Protein AF-A0A8T9Q026-F1 (afdb_monomer)

Nearest PDB structures (foldseek):
  3ooe-assembly1_D  TM=5.367E-01  e=1.545E-01  Escherichia coli K-12
  1jdz-assembly1_A  TM=5.414E-01  e=2.530E-01  Saccharolobus solfataricus
  6aqs-assembly1_A  TM=5.483E-01  e=1.421E+00  Plasmodium falciparum
  5zni-assembly1_A  TM=5.021E-01  e=1.044E+00  Plasmodium falciparum
  7v98-assembly1_A  TM=3.455E-01  e=4.311E+00  Epinephelus coioides

Radius of gyration: 21.31 Å; Cα contacts (8 Å, |Δi|>4): 509; chains: 1; bounding box: 66×49×59 Å

pLDDT: mean 92.6, std 12.21, range [32.81, 98.81]

Foldseek 3Di:
DVQVVCCVPPPVNVVLCPLPDDDDDPDLQPQQQVQWDDPPCPQFQDPPIGGHQAHPVRDRQQQCQVVPPDPSNVVVVVVCVVVVDQAEEAEEADDDADFDAQKAKQKAQLVLAQVLLSCCVPVAQVCLLQVQCVVVVRHYYHPQDDPDDDCFPAHGERDHRDCSGDCNVSCVSNHTYMYMHGYRHDHPVSNVVSVSSSVSSNSNSCSVCVVSSVVSNVVSVVVVVVDFKHFRDKDFDPVDWDWDWGKGFDWDWDQDPVHRDTDIDGDPVGIDTDTGTYGRDIDRPDMDTDDDPDPDPPVPDPPDDDDD

Solvent-accessible surface area (backbone atoms only — not comparable to full-atom values): 17731 Å² total; per-residue (Å²): 109,71,63,64,52,45,44,70,70,36,71,79,49,39,61,42,41,78,70,41,87,87,84,83,77,92,64,79,54,54,56,7,52,69,47,68,45,72,74,92,53,89,86,47,45,68,59,88,61,42,48,43,86,29,36,87,82,62,47,58,67,76,54,22,47,65,73,38,83,48,69,57,31,45,53,48,50,54,52,47,69,72,64,61,58,71,66,45,79,45,88,51,63,43,83,86,84,70,53,71,49,53,34,26,39,42,61,53,60,49,73,68,32,50,69,58,46,22,47,47,41,66,73,46,51,50,52,50,52,49,52,50,29,40,74,69,74,53,44,61,46,67,42,90,39,52,53,78,95,45,61,72,75,66,7,32,38,58,78,84,56,51,38,35,25,64,39,23,38,40,27,78,72,56,18,49,17,32,38,41,26,23,35,32,79,46,60,48,67,63,33,54,49,54,51,48,53,50,54,54,49,50,45,45,51,46,33,76,39,33,66,64,52,52,50,31,48,53,50,43,56,58,54,55,74,72,56,51,70,43,73,78,39,68,42,78,36,86,90,44,67,47,80,42,84,44,52,37,32,48,78,45,74,45,63,32,95,86,76,60,47,84,32,84,45,57,37,82,90,43,67,48,78,43,82,26,45,34,30,67,43,54,44,74,76,37,70,46,68,59,78,73,87,74,84,72,74,58,91,84,65,82,76,81,82,79,77,135

InterPro domains:
  IPR000834 Peptidase M14, carboxypeptidase A [PF00246] (3-68)

Secondary structure (DSSP, 8-state):
-HHHHHHHH-HHHHGGGTT------S-S-HHHHHS-BSSS-TT----SSB--SS-TT---GGG-TTT--SHHHHHHHHHHHHH--SEEEEEEE--S--BS-SEEEEE--GGGS-HHHHHHIIIIIHHHHHHHHHHTT---EE---BSSSSHHHH-EE-----TTSHHHHHHTTT-EEEEEEE-TTS-HHHHHHHHHHHHHHHHHHHHHTHHHHHHHHHHHHHHHHH--EEEEEEEE-TT--EEEEEEEEEEEEEE-TTT-SEEEEEEEEEEEEEEEEEE--EEEEEEEEPPP------TT--------

Mean predicted aligned error: 5.51 Å

Structure (mmCIF, N/CA/C/O backbone):
data_AF-A0A8T9Q026-F1
#
_entry.id   AF-A0A8T9Q026-F1
#
loop_
_atom_site.group_PDB
_atom_site.id
_atom_site.type_symbol
_atom_site.label_atom_id
_atom_site.label_alt_id
_atom_site.label_comp_id
_atom_site.label_asym_id
_atom_site.label_entity_id
_atom_site.label_seq_id
_atom_site.pdbx_PDB_ins_code
_atom_site.Cartn_x
_atom_site.Cartn_y
_atom_site.Cartn_z
_atom_site.occupancy
_atom_site.B_iso_or_equiv
_atom_site.auth_seq_id
_atom_site.auth_comp_id
_atom_site.auth_asym_id
_atom_site.auth_atom_id
_atom_site.pdbx_PDB_model_num
ATOM 1 N N . MET A 1 1 ? -8.037 -18.970 -4.440 1.00 86.12 1 MET A N 1
ATOM 2 C CA . MET A 1 1 ? -7.076 -18.037 -3.804 1.00 86.12 1 MET A CA 1
ATOM 3 C C . MET A 1 1 ? -6.140 -18.819 -2.885 1.00 86.12 1 MET A C 1
ATOM 5 O O . MET A 1 1 ? -6.648 -19.581 -2.071 1.00 86.12 1 MET A O 1
ATOM 9 N N . MET A 1 2 ? -4.812 -18.665 -3.014 1.00 95.88 2 MET A N 1
ATOM 10 C CA . MET A 1 2 ? -3.820 -19.444 -2.240 1.00 95.88 2 MET A CA 1
ATOM 11 C C . MET A 1 2 ? -3.912 -19.208 -0.727 1.00 95.88 2 MET A C 1
ATOM 13 O O . MET A 1 2 ? -3.937 -20.177 0.020 1.00 95.88 2 MET A O 1
ATOM 17 N N . LEU A 1 3 ? -4.020 -17.947 -0.289 1.00 96.69 3 LEU A N 1
ATOM 18 C CA . LEU A 1 3 ? -4.096 -17.588 1.133 1.00 96.69 3 LEU A CA 1
ATOM 19 C C . LEU A 1 3 ? -5.282 -18.271 1.827 1.00 96.69 3 LEU A C 1
ATOM 21 O O . LEU A 1 3 ? -5.086 -19.013 2.780 1.00 96.69 3 LEU A O 1
ATOM 25 N N . ALA A 1 4 ? -6.495 -18.086 1.295 1.00 96.25 4 ALA A N 1
ATOM 26 C CA . ALA A 1 4 ? -7.708 -18.685 1.853 1.00 96.25 4 ALA A CA 1
ATOM 27 C C . ALA A 1 4 ? -7.621 -20.218 1.934 1.00 96.25 4 ALA A C 1
ATOM 29 O O . ALA A 1 4 ? -7.932 -20.799 2.968 1.00 96.25 4 ALA A O 1
ATOM 30 N N . ARG A 1 5 ? -7.150 -20.876 0.863 1.00 97.12 5 ARG A N 1
ATOM 31 C CA . ARG A 1 5 ? -6.948 -22.333 0.847 1.00 97.12 5 ARG A CA 1
ATOM 32 C C . ARG A 1 5 ? -6.021 -22.765 1.981 1.00 97.12 5 ARG A C 1
ATOM 34 O O . ARG A 1 5 ? -6.365 -23.664 2.741 1.00 97.12 5 ARG A O 1
ATOM 41 N N . ASP A 1 6 ? -4.862 -22.127 2.092 1.00 97.75 6 ASP A N 1
ATOM 42 C CA . ASP A 1 6 ? -3.832 -22.511 3.052 1.00 97.75 6 ASP A CA 1
ATOM 43 C C . ASP A 1 6 ? -4.303 -22.269 4.493 1.00 97.75 6 ASP A C 1
ATOM 45 O O . ASP A 1 6 ? -4.175 -23.165 5.323 1.00 97.75 6 ASP A O 1
ATOM 49 N N . TYR A 1 7 ? -4.942 -21.131 4.772 1.00 97.12 7 TYR A N 1
ATOM 50 C CA . TYR A 1 7 ? -5.525 -20.830 6.083 1.00 97.12 7 TYR A CA 1
ATOM 51 C C . TYR A 1 7 ? -6.711 -21.724 6.453 1.00 97.12 7 TYR A C 1
ATOM 53 O O . TYR A 1 7 ? -6.997 -21.863 7.631 1.00 97.12 7 TYR A O 1
ATOM 61 N N . VAL A 1 8 ? -7.390 -22.367 5.499 1.00 95.12 8 VAL A N 1
ATOM 62 C CA . VAL A 1 8 ? -8.436 -23.362 5.796 1.00 95.12 8 VAL A CA 1
ATOM 63 C C . VAL A 1 8 ? -7.844 -24.760 5.982 1.00 95.12 8 VAL A C 1
ATOM 65 O O . VAL A 1 8 ? -8.276 -25.508 6.856 1.00 95.12 8 VAL A O 1
ATOM 68 N N . GLN A 1 9 ? -6.844 -25.139 5.186 1.00 96.81 9 GLN A N 1
ATOM 69 C CA . GLN A 1 9 ? -6.334 -26.514 5.154 1.00 96.81 9 GLN A CA 1
ATOM 70 C C . GLN A 1 9 ? -5.236 -26.773 6.191 1.00 96.81 9 GLN A C 1
ATOM 72 O O . GLN A 1 9 ? -5.211 -27.843 6.799 1.00 96.81 9 GLN A O 1
ATOM 77 N N . LYS A 1 10 ? -4.374 -25.797 6.476 1.00 97.56 10 LYS A N 1
ATOM 78 C CA . LYS A 1 10 ? -3.190 -25.968 7.330 1.00 97.56 10 LYS A CA 1
ATOM 79 C C . LYS A 1 10 ? -3.480 -25.591 8.782 1.00 97.56 10 LYS A C 1
ATOM 81 O O . LYS A 1 10 ? -3.872 -24.460 9.071 1.00 97.56 10 LYS A O 1
ATOM 86 N N . LYS A 1 11 ? -3.321 -26.537 9.715 1.00 95.44 11 LYS A N 1
ATOM 87 C CA . LYS A 1 11 ? -3.665 -26.347 11.141 1.00 95.44 11 LYS A CA 1
ATOM 88 C C . LYS A 1 11 ? -2.806 -25.258 11.792 1.00 95.44 11 LYS A C 1
ATOM 90 O O . LYS A 1 11 ? -3.293 -24.496 12.619 1.00 95.44 11 LYS A O 1
ATOM 95 N N . GLU A 1 12 ? -1.545 -25.165 11.397 1.00 95.25 12 GLU A N 1
ATOM 96 C CA . GLU A 1 12 ? -0.580 -24.180 11.873 1.00 95.25 12 GLU A CA 1
ATOM 97 C C . GLU A 1 12 ? -0.921 -22.745 11.448 1.00 95.25 12 GLU A C 1
ATOM 99 O O . GLU A 1 12 ? -0.685 -21.816 12.218 1.00 95.25 12 GLU A O 1
ATOM 104 N N . LEU A 1 13 ? -1.520 -22.557 10.266 1.00 96.50 13 LEU A N 1
ATOM 105 C CA . LEU A 1 13 ? -1.973 -21.241 9.805 1.00 96.50 13 LEU A CA 1
ATOM 106 C C . LEU A 1 13 ? -3.311 -20.854 10.432 1.00 96.50 13 LEU A C 1
ATOM 108 O O . LEU A 1 13 ? -3.488 -19.699 10.804 1.00 96.50 13 LEU A O 1
ATOM 112 N N . ARG A 1 14 ? -4.217 -21.820 10.638 1.00 95.69 14 ARG A N 1
ATOM 113 C CA . ARG A 1 14 ? -5.500 -21.591 11.329 1.00 95.69 14 ARG A CA 1
ATOM 114 C C . ARG A 1 14 ? -5.337 -20.956 12.706 1.00 95.69 14 ARG A C 1
ATOM 116 O O . ARG A 1 14 ? -6.132 -20.098 13.060 1.00 95.69 14 ARG A O 1
ATOM 123 N N . ARG A 1 15 ? -4.289 -21.324 13.450 1.00 95.56 15 ARG A N 1
ATOM 124 C CA . ARG A 1 15 ? -3.976 -20.722 14.761 1.00 95.56 15 ARG A CA 1
ATOM 125 C C . ARG A 1 15 ? -3.758 -19.208 14.692 1.00 95.56 15 ARG A C 1
ATOM 127 O O . ARG A 1 15 ? -4.078 -18.500 15.632 1.00 95.56 15 ARG A O 1
ATOM 134 N N . GLN A 1 16 ? -3.285 -18.687 13.557 1.00 96.88 16 GLN A N 1
ATOM 135 C CA . GLN A 1 16 ? -3.111 -17.241 13.374 1.00 96.88 16 GLN A CA 1
ATOM 136 C C . GLN A 1 16 ? -4.449 -16.487 13.255 1.00 96.88 16 GLN A C 1
ATOM 138 O O . GLN A 1 16 ? -4.455 -15.263 13.235 1.00 96.88 16 GLN A O 1
ATOM 143 N N . LEU A 1 17 ? -5.583 -17.194 13.168 1.00 96.94 17 LEU A N 1
ATOM 144 C CA . LEU A 1 17 ? -6.922 -16.602 13.129 1.00 96.94 17 LEU A CA 1
ATOM 145 C C . LEU A 1 17 ? -7.604 -16.560 14.504 1.00 96.94 17 LEU A C 1
ATOM 147 O O . LEU A 1 17 ? -8.714 -16.052 14.597 1.00 96.94 17 LEU A O 1
ATOM 151 N N . GLU A 1 18 ? -6.964 -17.042 15.577 1.00 96.56 18 GLU A N 1
ATOM 152 C CA . GLU A 1 18 ? -7.557 -17.048 16.930 1.00 96.56 18 GLU A CA 1
ATOM 153 C C . GLU A 1 18 ? -8.005 -15.647 17.383 1.00 96.56 18 GLU A C 1
ATOM 155 O O . GLU A 1 18 ? -9.056 -15.509 17.997 1.00 96.56 18 GLU A O 1
ATOM 160 N N . ASN A 1 19 ? -7.252 -14.611 16.992 1.00 97.12 19 ASN A N 1
ATOM 161 C CA . ASN A 1 19 ? -7.561 -13.202 17.275 1.00 97.12 19 ASN A CA 1
ATOM 162 C C . ASN A 1 19 ? -7.838 -12.381 16.003 1.00 97.12 19 ASN A C 1
ATOM 164 O O . ASN A 1 19 ? -7.845 -11.153 16.052 1.00 97.12 19 ASN A O 1
ATOM 168 N N . VAL A 1 20 ? -7.990 -13.031 14.843 1.00 97.38 20 VAL A N 1
ATOM 169 C CA . VAL A 1 20 ? -8.108 -12.348 13.546 1.00 97.38 20 VAL A CA 1
ATOM 170 C C . VAL A 1 20 ? -9.229 -12.964 12.737 1.00 97.38 20 VAL A C 1
ATOM 172 O O . VAL A 1 20 ? -9.172 -14.129 12.353 1.00 97.38 20 VAL A O 1
ATOM 175 N N . THR A 1 21 ? -10.211 -12.144 12.380 1.00 97.00 21 THR A N 1
ATOM 176 C CA . THR A 1 21 ? -11.204 -12.539 11.383 1.00 97.00 21 THR A CA 1
ATOM 177 C C . THR A 1 21 ? -10.816 -12.005 10.011 1.00 97.00 21 THR A C 1
ATOM 179 O O . THR A 1 21 ? -10.647 -10.802 9.818 1.00 97.00 21 THR A O 1
ATOM 182 N N . LEU A 1 22 ? -10.697 -12.911 9.040 1.00 96.69 22 LEU A N 1
ATOM 183 C CA . LEU A 1 22 ? -10.324 -12.583 7.670 1.00 96.69 22 LEU A CA 1
ATOM 184 C C . LEU A 1 22 ? -11.569 -12.488 6.777 1.00 96.69 22 LEU A C 1
ATOM 186 O O . LEU A 1 22 ? -12.234 -13.490 6.519 1.00 96.69 22 LEU A O 1
ATOM 190 N N . VAL A 1 23 ? -11.849 -11.291 6.257 1.00 97.31 23 VAL A N 1
ATOM 191 C CA . VAL A 1 23 ? -12.898 -11.054 5.253 1.00 97.31 23 VAL A CA 1
ATOM 192 C C . VAL A 1 23 ? -12.248 -10.819 3.898 1.00 97.31 23 VAL A C 1
ATOM 194 O O . VAL A 1 23 ? -11.361 -9.981 3.760 1.00 97.31 23 VAL A O 1
ATOM 197 N N . ILE A 1 24 ? -12.680 -11.575 2.890 1.00 97.12 24 ILE A N 1
ATOM 198 C CA . ILE A 1 24 ? -12.014 -11.632 1.589 1.00 97.12 24 ILE A CA 1
ATOM 199 C C . ILE A 1 24 ? -12.992 -11.239 0.485 1.00 97.12 24 ILE A C 1
ATOM 201 O O . ILE A 1 24 ? -14.013 -11.897 0.294 1.00 97.12 24 ILE A O 1
ATOM 205 N N . ILE A 1 25 ? -12.624 -10.225 -0.301 1.00 97.31 25 ILE A N 1
ATOM 206 C CA . ILE A 1 25 ? -13.230 -9.947 -1.607 1.00 97.31 25 ILE A CA 1
ATOM 207 C C . ILE A 1 25 ? -12.312 -10.582 -2.660 1.00 97.31 25 ILE A C 1
ATOM 209 O O . ILE A 1 25 ? -11.260 -10.021 -2.959 1.00 97.31 25 ILE A O 1
ATOM 213 N N . PRO A 1 26 ? -12.644 -11.765 -3.206 1.00 95.19 26 PRO A N 1
ATOM 214 C CA . PRO A 1 26 ? -11.717 -12.491 -4.069 1.00 95.19 26 PRO A CA 1
ATOM 215 C C . PRO A 1 26 ? 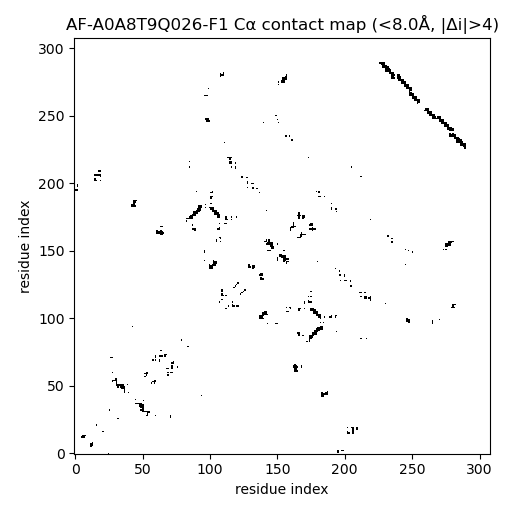-11.451 -11.779 -5.393 1.00 95.19 26 PRO A C 1
ATOM 217 O O . PRO A 1 26 ? -10.331 -11.828 -5.895 1.00 95.19 26 PRO A O 1
ATOM 220 N N . ILE A 1 27 ? -12.476 -11.137 -5.956 1.00 95.94 27 ILE A N 1
ATOM 221 C CA . ILE A 1 27 ? -12.392 -10.343 -7.180 1.00 95.94 27 ILE A CA 1
ATOM 222 C C . ILE A 1 27 ? -13.343 -9.157 -7.022 1.00 95.94 27 ILE A C 1
ATOM 224 O O . ILE A 1 27 ? -14.557 -9.338 -6.979 1.00 95.94 27 ILE A O 1
ATOM 228 N N . TYR A 1 28 ? -12.796 -7.944 -6.937 1.00 97.00 28 TYR A N 1
ATOM 229 C CA . TYR A 1 28 ? -13.600 -6.722 -6.837 1.00 97.00 28 TYR A CA 1
ATOM 230 C C . TYR A 1 28 ? -14.187 -6.295 -8.194 1.00 97.00 28 TYR A C 1
ATOM 232 O O . TYR A 1 28 ? -15.363 -5.940 -8.287 1.00 97.00 28 TYR A O 1
ATOM 240 N N . ASN A 1 29 ? -13.388 -6.384 -9.263 1.00 97.12 29 ASN A N 1
ATOM 241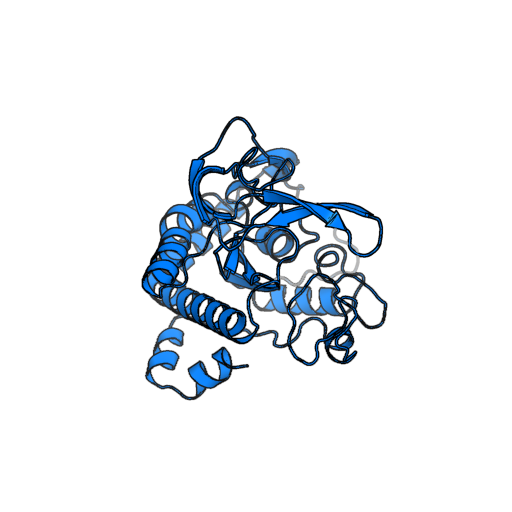 C CA . ASN A 1 29 ? -13.815 -6.116 -10.637 1.00 97.12 29 ASN A CA 1
ATOM 242 C C . ASN A 1 29 ? -14.159 -7.423 -11.374 1.00 97.12 29 ASN A C 1
ATOM 244 O O . ASN A 1 29 ? -13.362 -7.910 -12.178 1.00 97.12 29 ASN A O 1
ATOM 248 N N . VAL A 1 30 ? -15.321 -8.012 -11.073 1.00 95.94 30 VAL A N 1
ATOM 249 C CA . VAL A 1 30 ? -15.756 -9.274 -11.702 1.00 95.94 30 VAL A CA 1
ATOM 250 C C . VAL A 1 30 ? -15.868 -9.113 -13.218 1.00 95.94 30 VAL A C 1
ATOM 252 O O . VAL A 1 30 ? -15.229 -9.867 -13.947 1.00 95.94 30 VAL A O 1
ATOM 255 N N . A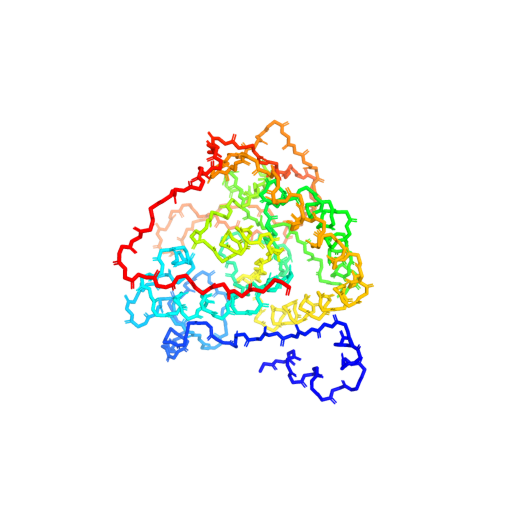SP A 1 31 ? -16.571 -8.083 -13.692 1.00 95.31 31 ASP A N 1
ATOM 256 C CA . ASP A 1 31 ? -16.766 -7.833 -15.125 1.00 95.31 31 ASP A CA 1
ATOM 257 C C . ASP A 1 31 ? -15.439 -7.708 -15.880 1.00 95.31 31 ASP A C 1
ATOM 259 O O . ASP A 1 31 ? -15.207 -8.411 -16.861 1.00 95.31 31 ASP A O 1
ATOM 263 N N . GLY A 1 32 ? -14.528 -6.859 -15.392 1.00 96.12 32 GLY A N 1
ATOM 264 C CA . GLY A 1 32 ? -13.216 -6.690 -16.011 1.00 96.12 32 GLY A CA 1
ATOM 265 C C . GLY A 1 32 ? -12.408 -7.985 -15.989 1.00 96.12 32 GLY A C 1
ATOM 266 O O . GLY A 1 32 ? -11.764 -8.326 -16.978 1.00 96.12 32 GLY A O 1
ATOM 267 N N . SER A 1 33 ? -12.488 -8.767 -14.906 1.00 95.25 33 SER A N 1
ATOM 268 C CA . SER A 1 33 ? -11.766 -10.042 -14.796 1.00 95.25 33 SER A CA 1
ATOM 269 C C . SER A 1 33 ? -12.189 -11.085 -15.838 1.00 95.25 33 SER A C 1
ATOM 271 O O . SER A 1 33 ? -11.347 -11.892 -16.250 1.00 95.25 33 SER A O 1
ATOM 273 N N . LEU A 1 34 ? -13.455 -11.038 -16.274 1.00 95.69 34 LEU A N 1
ATOM 274 C CA . LEU A 1 34 ? -14.040 -11.928 -17.280 1.00 95.69 34 LEU A CA 1
ATOM 275 C C . LEU A 1 34 ? -13.658 -11.533 -18.712 1.00 95.69 34 LEU A C 1
ATOM 277 O O . LEU A 1 34 ? -13.659 -12.387 -19.595 1.00 95.69 34 LEU A O 1
ATOM 281 N N . VAL A 1 35 ? -13.262 -10.278 -18.952 1.00 94.94 35 VAL A N 1
ATOM 282 C CA . VAL A 1 35 ? -12.748 -9.822 -20.255 1.00 94.94 35 VAL A CA 1
ATOM 283 C C . VAL A 1 35 ? -11.291 -10.264 -20.419 1.00 94.94 35 VAL A C 1
ATOM 285 O O . VAL A 1 35 ? -10.339 -9.510 -20.190 1.00 94.94 35 VAL A O 1
ATOM 288 N N . ARG A 1 36 ? -11.117 -11.537 -20.779 1.00 95.00 36 ARG A N 1
ATOM 289 C CA . ARG A 1 36 ? -9.814 -12.198 -20.914 1.00 95.00 36 ARG A CA 1
ATOM 290 C C . ARG A 1 36 ? -9.062 -11.713 -22.149 1.00 95.00 36 ARG A C 1
ATOM 292 O O . ARG A 1 36 ? -9.594 -11.720 -23.252 1.00 95.00 36 ARG A O 1
ATOM 299 N N . ASN A 1 37 ? -7.808 -11.318 -21.964 1.00 93.25 37 ASN A N 1
ATOM 300 C CA . ASN A 1 37 ? -6.905 -10.891 -23.032 1.00 93.25 37 ASN A CA 1
ATOM 301 C C . ASN A 1 37 ? -5.434 -11.077 -22.610 1.00 93.25 37 ASN A C 1
ATOM 303 O O . ASN A 1 37 ? -5.164 -11.479 -21.478 1.00 93.25 37 ASN A O 1
ATOM 307 N N . SER A 1 38 ? -4.494 -10.784 -23.512 1.00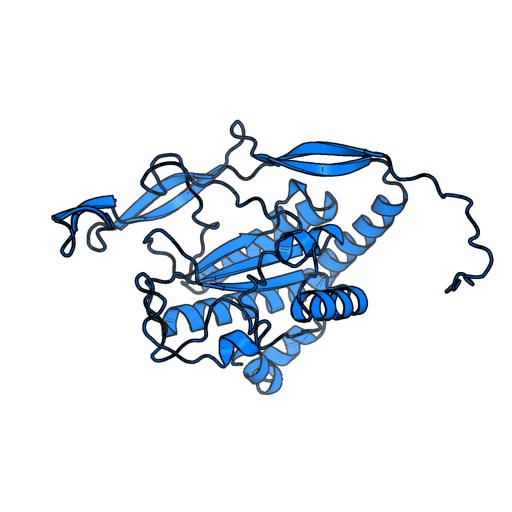 91.31 38 SER A N 1
ATOM 308 C CA . SER A 1 38 ? -3.046 -10.854 -23.249 1.00 91.31 38 SER A CA 1
ATOM 309 C C . SER A 1 38 ? -2.257 -9.638 -23.757 1.00 91.31 38 SER A C 1
ATOM 311 O O . SER A 1 38 ? -1.073 -9.499 -23.451 1.00 91.31 38 SER A O 1
ATOM 313 N N . THR A 1 39 ? -2.897 -8.707 -24.472 1.00 88.25 39 THR A N 1
ATOM 314 C CA . THR A 1 39 ? -2.210 -7.666 -25.259 1.00 88.25 39 THR A CA 1
ATOM 315 C C . THR A 1 39 ? -2.579 -6.226 -24.895 1.00 88.25 39 THR A C 1
ATOM 317 O O . THR A 1 39 ? -1.988 -5.295 -25.437 1.00 88.25 39 THR A O 1
ATOM 320 N N . THR A 1 40 ? -3.513 -5.993 -23.966 1.00 88.38 40 THR A N 1
ATOM 321 C CA . THR A 1 40 ? -3.978 -4.626 -23.641 1.00 88.38 40 THR A CA 1
ATOM 322 C C . THR A 1 40 ? -3.052 -3.855 -22.690 1.00 88.38 40 THR A C 1
ATOM 324 O O . THR A 1 40 ? -3.274 -2.673 -22.427 1.00 88.38 40 THR A O 1
ATOM 327 N N . ARG A 1 41 ? -1.991 -4.489 -22.171 1.00 87.38 41 ARG A N 1
ATOM 328 C CA . ARG A 1 41 ? -1.002 -3.890 -21.256 1.00 87.38 41 ARG A CA 1
ATOM 329 C C . ARG A 1 41 ? 0.420 -3.985 -21.821 1.00 87.38 41 ARG A C 1
ATOM 331 O O . ARG A 1 41 ? 1.225 -4.787 -21.365 1.00 87.38 41 ARG A O 1
ATOM 338 N N . ALA A 1 42 ? 0.749 -3.117 -22.779 1.00 82.31 42 ALA A N 1
ATOM 339 C CA . ALA A 1 42 ? 2.027 -3.141 -23.507 1.00 82.31 42 ALA A CA 1
ATOM 340 C C . ALA A 1 42 ? 3.298 -3.013 -22.633 1.00 82.31 42 ALA A C 1
ATOM 342 O O . ALA A 1 42 ? 4.368 -3.452 -23.042 1.00 82.31 42 ALA A O 1
ATOM 343 N N . ASN A 1 43 ? 3.193 -2.432 -21.432 1.00 83.00 43 ASN A N 1
ATOM 344 C CA . ASN A 1 43 ? 4.329 -2.176 -20.535 1.00 83.00 43 ASN A CA 1
ATOM 345 C C . ASN A 1 43 ? 4.371 -3.100 -19.305 1.00 83.00 43 ASN A C 1
ATOM 347 O O . ASN A 1 43 ? 5.017 -2.768 -18.313 1.00 83.00 43 ASN A O 1
ATOM 351 N N . GLN A 1 44 ? 3.680 -4.244 -19.335 1.00 86.94 44 GLN A N 1
ATOM 352 C CA . GLN A 1 44 ? 3.625 -5.170 -18.202 1.00 86.94 44 GLN A CA 1
ATOM 353 C C . GLN A 1 44 ? 4.012 -6.594 -18.615 1.00 86.94 44 GLN A C 1
ATOM 355 O O . GLN A 1 44 ? 3.589 -7.094 -19.652 1.00 86.94 44 GLN A O 1
ATOM 360 N N . ASN A 1 45 ? 4.775 -7.276 -17.760 1.00 88.50 45 ASN A N 1
ATOM 361 C CA . ASN A 1 45 ? 5.046 -8.707 -17.871 1.00 88.50 45 ASN A CA 1
ATOM 362 C C . ASN A 1 45 ? 3.943 -9.491 -17.137 1.00 88.50 45 ASN A C 1
ATOM 364 O O . ASN A 1 45 ? 4.063 -9.866 -15.960 1.00 88.50 45 ASN A O 1
ATOM 368 N N . GLY A 1 46 ? 2.805 -9.624 -17.819 1.00 84.06 46 GLY A N 1
ATOM 369 C CA . GLY A 1 46 ? 1.588 -10.251 -17.308 1.00 84.06 46 GLY A CA 1
ATOM 370 C C . GLY A 1 46 ? 1.602 -11.787 -17.343 1.00 84.06 46 GLY A C 1
ATOM 371 O O . GLY A 1 46 ? 2.499 -12.392 -17.926 1.00 84.06 46 GLY A O 1
ATOM 372 N N . PRO A 1 47 ? 0.613 -12.438 -16.706 1.00 89.56 47 PRO A N 1
ATOM 373 C CA . PRO A 1 47 ? 0.326 -13.853 -16.952 1.00 89.56 47 PRO A CA 1
ATOM 374 C C . PRO A 1 47 ? -0.137 -14.082 -18.403 1.00 89.56 47 PRO A C 1
ATOM 376 O O . PRO A 1 47 ? -0.491 -13.128 -19.093 1.00 89.56 47 PRO A O 1
ATOM 379 N N . GLU A 1 48 ? -0.214 -15.350 -18.824 1.00 91.38 48 GLU A N 1
ATOM 380 C CA . GLU A 1 48 ? -0.699 -15.770 -20.155 1.00 91.38 48 GLU A CA 1
ATOM 381 C C . GLU A 1 48 ? -2.021 -15.095 -20.555 1.00 91.38 48 GLU A C 1
ATOM 383 O O . GLU A 1 48 ? -2.209 -14.691 -21.699 1.00 91.38 48 GLU A O 1
ATOM 388 N N . SER A 1 49 ? -2.925 -14.923 -19.589 1.00 93.19 49 SER A N 1
ATOM 389 C CA . SER A 1 49 ? -4.177 -14.202 -19.768 1.00 93.19 49 SER A CA 1
ATOM 390 C C . SER A 1 49 ? -4.505 -13.385 -18.519 1.00 93.19 49 SER A C 1
ATOM 392 O O . SER A 1 49 ? -4.319 -13.845 -17.386 1.00 93.19 49 SER A O 1
ATOM 394 N N . TYR A 1 50 ? -5.053 -12.188 -18.708 1.00 93.00 50 TYR A N 1
ATOM 395 C CA . TYR A 1 50 ? -5.520 -11.289 -17.653 1.00 93.00 50 TYR A CA 1
ATOM 396 C C . TYR A 1 50 ? -6.828 -10.585 -18.048 1.00 93.00 50 TYR A C 1
ATOM 398 O O . TYR A 1 50 ? -7.287 -10.686 -19.183 1.00 93.00 50 TYR A O 1
ATOM 406 N N . GLY A 1 51 ? -7.464 -9.932 -17.071 1.00 94.31 51 GLY A N 1
ATOM 407 C CA . GLY A 1 51 ? -8.709 -9.185 -17.261 1.00 94.31 51 GLY A CA 1
ATOM 408 C C . GLY A 1 51 ? -8.495 -7.762 -17.781 1.00 94.31 51 GLY A C 1
ATOM 409 O O . GLY A 1 51 ? -7.374 -7.257 -17.834 1.00 94.31 51 GLY A O 1
ATOM 410 N N . PHE A 1 52 ? -9.579 -7.076 -18.116 1.00 93.94 52 PHE A N 1
ATOM 411 C CA . PHE A 1 52 ? -9.569 -5.660 -18.464 1.00 93.94 52 PHE A CA 1
ATOM 412 C C . PHE A 1 52 ? -9.621 -4.750 -17.222 1.00 93.94 52 PHE A C 1
ATOM 414 O O . PHE A 1 52 ? -10.136 -5.132 -16.171 1.00 93.94 52 PHE A O 1
ATOM 421 N N . ARG A 1 53 ? -9.057 -3.534 -17.331 1.00 93.00 53 ARG A N 1
ATOM 422 C CA . ARG A 1 53 ? -8.942 -2.586 -16.203 1.00 93.00 53 ARG A CA 1
ATOM 423 C C . ARG A 1 53 ? -10.303 -2.065 -15.744 1.00 93.00 53 ARG A C 1
ATOM 425 O O . ARG A 1 53 ? -10.558 -2.022 -14.544 1.00 93.00 53 ARG A O 1
ATOM 432 N N . GLY A 1 54 ? -11.132 -1.631 -16.691 1.00 94.31 54 GLY A N 1
ATOM 433 C CA . GLY A 1 54 ? -12.474 -1.128 -16.409 1.00 94.31 54 GLY A CA 1
ATOM 434 C C . GLY A 1 54 ? -13.441 -2.256 -16.054 1.00 94.31 54 GLY A C 1
ATOM 435 O O . GLY A 1 54 ? -13.183 -3.423 -16.351 1.00 94.31 54 GLY A O 1
ATOM 436 N N . ASN A 1 55 ? -14.556 -1.917 -15.410 1.00 95.19 55 ASN A N 1
ATOM 437 C CA . ASN A 1 55 ? -15.701 -2.832 -15.333 1.00 95.19 55 ASN A CA 1
ATOM 438 C C . ASN A 1 55 ? -16.469 -2.874 -16.674 1.00 95.19 55 ASN A C 1
ATOM 440 O O . ASN A 1 55 ? -16.044 -2.251 -17.646 1.00 95.19 55 ASN A O 1
ATOM 444 N N . ALA A 1 56 ? -17.632 -3.537 -16.734 1.00 94.56 56 ALA A N 1
ATOM 445 C CA . ALA A 1 56 ? -18.439 -3.627 -17.963 1.00 94.56 56 ALA A CA 1
ATOM 446 C C . ALA A 1 56 ? -18.871 -2.261 -18.540 1.00 94.56 56 ALA A C 1
ATOM 448 O O . ALA A 1 56 ? -19.211 -2.160 -19.714 1.00 94.56 56 ALA A O 1
ATOM 449 N N . ARG A 1 57 ? -18.858 -1.199 -17.723 1.00 95.25 57 ARG A N 1
ATOM 450 C CA . ARG A 1 57 ? -19.166 0.183 -18.130 1.00 95.25 57 ARG A CA 1
ATOM 451 C C . ARG A 1 57 ? -17.910 1.039 -18.320 1.00 95.25 57 ARG A C 1
ATOM 453 O O . ARG A 1 57 ? -18.020 2.259 -18.399 1.00 95.25 57 ARG A O 1
ATOM 460 N N . ASN A 1 58 ? -16.732 0.417 -18.358 1.00 94.69 58 ASN A N 1
ATOM 461 C CA . ASN A 1 58 ? -15.423 1.064 -18.444 1.00 94.69 58 ASN A CA 1
ATOM 462 C C . ASN A 1 58 ? -15.127 2.061 -17.309 1.00 94.69 58 ASN A C 1
ATOM 464 O O . ASN A 1 58 ? -14.295 2.952 -17.468 1.00 94.69 58 ASN A O 1
ATOM 468 N N . LEU A 1 59 ? -15.773 1.910 -16.148 1.00 95.75 59 LEU A N 1
ATOM 469 C CA . LEU A 1 59 ? -15.465 2.722 -14.972 1.00 95.75 59 LEU A CA 1
ATOM 470 C C . LEU A 1 59 ? -14.146 2.256 -14.343 1.00 95.75 59 LEU A C 1
ATOM 472 O O . LEU A 1 59 ? -13.935 1.052 -14.165 1.00 95.75 59 LEU A O 1
ATOM 476 N N . ASP A 1 60 ? -13.282 3.203 -13.962 1.00 95.12 60 ASP A N 1
ATOM 477 C CA . ASP A 1 60 ? -12.127 2.919 -13.104 1.00 95.12 60 ASP A CA 1
ATOM 478 C C . ASP A 1 60 ? -12.604 2.801 -11.652 1.00 95.12 60 ASP A C 1
ATOM 480 O O . ASP A 1 60 ? -12.860 3.795 -10.968 1.00 95.12 60 ASP A O 1
ATOM 484 N N . LEU A 1 61 ? -12.725 1.561 -11.176 1.00 96.69 61 LEU A N 1
ATOM 485 C CA . LEU A 1 61 ? -13.198 1.284 -9.822 1.00 96.69 61 LEU A CA 1
ATOM 486 C C . LEU A 1 61 ? -12.239 1.808 -8.742 1.00 96.69 61 LEU A C 1
ATOM 488 O O . LEU A 1 61 ? -12.687 2.127 -7.643 1.00 96.69 61 LEU A O 1
ATOM 492 N N . ASN A 1 62 ? -10.946 1.971 -9.053 1.00 95.50 62 ASN A N 1
ATOM 493 C CA . ASN A 1 62 ? -9.961 2.556 -8.140 1.00 95.50 62 ASN A CA 1
ATOM 494 C C . ASN A 1 62 ? -10.005 4.100 -8.133 1.00 95.50 62 ASN A C 1
ATOM 496 O O . ASN A 1 62 ? -9.041 4.765 -7.747 1.00 95.50 62 ASN A O 1
ATOM 500 N N . ARG A 1 63 ? -11.103 4.699 -8.608 1.00 96.56 63 ARG A N 1
ATOM 501 C CA . ARG A 1 63 ? -11.428 6.131 -8.481 1.00 96.56 63 ARG A CA 1
ATOM 502 C C . ARG A 1 63 ? -12.841 6.376 -7.946 1.00 96.56 63 ARG A C 1
ATOM 504 O O . ARG A 1 63 ? -13.264 7.527 -7.871 1.00 96.56 63 ARG A O 1
ATOM 511 N N . ASP A 1 64 ? -13.563 5.316 -7.590 1.00 97.19 64 ASP A N 1
ATOM 512 C CA . ASP A 1 64 ? -15.011 5.362 -7.379 1.00 97.19 64 ASP A CA 1
ATOM 513 C C . ASP A 1 64 ? -15.438 5.134 -5.917 1.00 97.19 64 ASP A C 1
ATOM 515 O O . ASP A 1 64 ? -16.626 5.097 -5.620 1.00 97.19 64 ASP A O 1
ATOM 519 N N . TYR A 1 65 ? -14.501 5.008 -4.971 1.00 97.38 65 TYR A N 1
ATOM 520 C CA . TYR A 1 65 ? -14.824 4.596 -3.596 1.00 97.38 65 TYR A CA 1
ATOM 521 C C . TYR A 1 65 ? -15.733 5.581 -2.838 1.00 97.38 65 TYR A C 1
ATOM 523 O O . TYR A 1 65 ? -16.725 5.167 -2.237 1.00 97.38 65 TYR A O 1
ATOM 531 N N . ILE A 1 66 ? -15.437 6.886 -2.885 1.00 96.12 66 ILE A N 1
ATOM 532 C CA . ILE A 1 66 ? -16.300 7.915 -2.275 1.00 96.12 66 ILE A CA 1
ATOM 533 C C . ILE A 1 66 ? -17.481 8.314 -3.167 1.00 96.12 66 ILE A C 1
ATOM 535 O O . ILE A 1 66 ? -18.541 8.657 -2.653 1.00 96.12 66 ILE A O 1
ATOM 539 N N . LYS A 1 67 ? -17.305 8.276 -4.495 1.00 95.88 67 LYS A N 1
ATOM 540 C CA . LYS A 1 67 ? -18.310 8.729 -5.469 1.00 95.88 67 LYS A CA 1
ATOM 541 C C . LYS A 1 67 ? -19.447 7.716 -5.628 1.00 95.88 67 LYS A C 1
ATOM 543 O O . LYS A 1 67 ? -20.610 8.100 -5.680 1.00 95.88 67 LYS A O 1
ATOM 548 N N . GLN A 1 68 ? -19.099 6.432 -5.642 1.00 96.44 68 GLN A N 1
ATOM 549 C CA . GLN A 1 68 ? -20.008 5.291 -5.718 1.00 96.44 68 GLN A CA 1
ATOM 550 C C . GLN A 1 68 ? -20.950 5.302 -6.935 1.00 96.44 68 GLN A C 1
ATOM 552 O O . GLN A 1 68 ? -22.139 4.960 -6.837 1.00 96.44 68 GLN A O 1
ATOM 557 N N . ASP A 1 69 ? -20.425 5.651 -8.109 1.00 96.88 69 ASP A N 1
ATOM 558 C CA . ASP A 1 69 ? -21.162 5.554 -9.373 1.00 96.88 69 ASP A CA 1
ATOM 559 C C . ASP A 1 69 ? -21.414 4.093 -9.771 1.00 96.88 69 ASP A C 1
ATOM 561 O O . ASP A 1 69 ? -22.456 3.759 -10.345 1.00 96.88 69 ASP A O 1
ATOM 565 N N . SER A 1 70 ? -20.462 3.206 -9.478 1.00 97.38 70 SER A N 1
ATOM 566 C CA . SER A 1 70 ? -20.555 1.779 -9.767 1.00 97.38 70 SER A CA 1
ATOM 567 C C . SER A 1 70 ? -21.312 1.019 -8.679 1.00 97.38 70 SER A C 1
ATOM 569 O O . SER A 1 70 ? -21.309 1.358 -7.494 1.00 97.38 70 SER A O 1
ATOM 571 N N . ARG A 1 71 ? -21.933 -0.099 -9.075 1.00 96.31 71 ARG A N 1
ATOM 572 C CA . ARG A 1 71 ? -22.508 -1.054 -8.117 1.00 96.31 71 ARG A CA 1
ATOM 573 C C . ARG A 1 71 ? -21.423 -1.714 -7.261 1.00 96.31 71 ARG A C 1
ATOM 575 O O . ARG A 1 71 ? -21.689 -2.011 -6.103 1.00 96.31 71 ARG A O 1
ATOM 582 N N . ASN A 1 72 ? -20.211 -1.883 -7.800 1.00 97.38 72 ASN A N 1
ATOM 583 C CA . ASN A 1 72 ? -19.053 -2.414 -7.080 1.00 97.38 72 ASN A CA 1
ATOM 584 C C . ASN A 1 72 ? -18.733 -1.550 -5.853 1.00 97.38 72 ASN A C 1
ATOM 586 O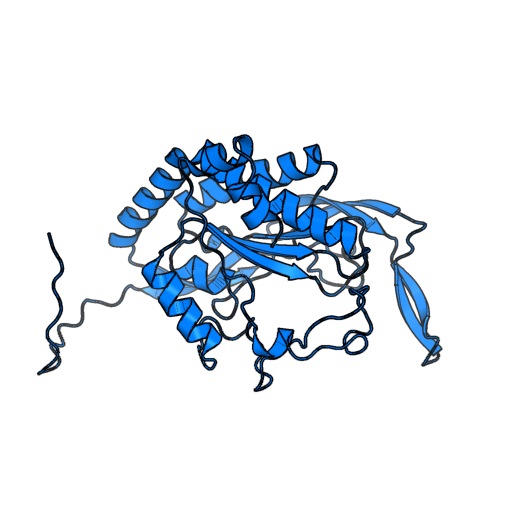 O . ASN A 1 72 ? -18.692 -2.072 -4.743 1.00 97.38 72 ASN A O 1
ATOM 590 N N . ALA A 1 73 ? -18.597 -0.233 -6.034 1.00 97.62 73 ALA A N 1
ATOM 591 C CA . ALA A 1 73 ? -18.275 0.690 -4.949 1.00 97.62 73 ALA A CA 1
ATOM 592 C C . ALA A 1 73 ? -19.391 0.777 -3.897 1.00 97.62 73 ALA A C 1
ATOM 594 O O . ALA A 1 73 ? -19.108 0.787 -2.700 1.00 97.62 73 ALA A O 1
ATOM 595 N N . ARG A 1 74 ? -20.665 0.747 -4.315 1.00 97.94 74 ARG A N 1
ATOM 596 C CA . ARG A 1 74 ? -21.810 0.691 -3.383 1.00 97.94 74 ARG A CA 1
ATOM 597 C C . ARG A 1 74 ? -21.814 -0.591 -2.551 1.00 97.94 74 ARG A C 1
ATOM 599 O O . ARG A 1 74 ? -22.006 -0.533 -1.340 1.00 97.94 74 ARG A O 1
ATOM 606 N N . ALA A 1 75 ? -21.589 -1.742 -3.186 1.00 97.62 75 ALA A N 1
ATOM 607 C CA . ALA A 1 75 ? -21.516 -3.029 -2.496 1.00 97.62 75 ALA A CA 1
ATOM 608 C C . ALA A 1 75 ? -20.311 -3.091 -1.545 1.00 97.62 75 ALA A C 1
ATOM 610 O O . ALA A 1 75 ? -20.447 -3.551 -0.412 1.00 97.62 75 ALA A O 1
ATOM 611 N N . PHE A 1 76 ? -19.158 -2.566 -1.973 1.00 98.12 76 PHE A N 1
ATOM 612 C CA . PHE A 1 76 ? -17.984 -2.414 -1.119 1.00 98.12 76 PHE A CA 1
ATOM 613 C C . PHE A 1 76 ? -18.305 -1.569 0.112 1.00 98.12 76 PHE A C 1
ATOM 615 O O . PHE A 1 76 ? -18.053 -2.016 1.224 1.00 98.12 76 PHE A O 1
ATOM 622 N N . ALA A 1 77 ? -18.910 -0.392 -0.064 1.00 97.94 77 ALA A N 1
ATOM 623 C CA . ALA A 1 77 ? -19.260 0.484 1.046 1.00 97.94 77 ALA A CA 1
ATOM 624 C C . ALA A 1 77 ? -20.230 -0.190 2.026 1.00 97.94 77 ALA A C 1
ATOM 626 O O . ALA A 1 77 ? -20.013 -0.125 3.231 1.00 97.94 77 ALA A O 1
ATOM 627 N N . GLN A 1 78 ? -21.254 -0.897 1.538 1.00 98.00 78 GLN A N 1
ATOM 628 C CA . GLN A 1 78 ? -22.179 -1.646 2.399 1.00 98.00 78 GLN A CA 1
ATOM 629 C C . GLN A 1 78 ? -21.465 -2.731 3.213 1.00 98.00 78 GLN A C 1
ATOM 631 O O . GLN A 1 78 ? -21.670 -2.828 4.423 1.00 98.00 78 GLN A O 1
ATOM 636 N N . LEU A 1 79 ? -20.606 -3.530 2.571 1.00 97.81 79 LEU A N 1
ATOM 637 C CA . LEU A 1 79 ? -19.822 -4.559 3.255 1.00 97.81 79 LEU A CA 1
ATOM 638 C C . LEU A 1 79 ? -18.860 -3.939 4.275 1.00 97.81 79 LEU A C 1
ATOM 640 O O . LEU A 1 79 ? -18.787 -4.398 5.412 1.00 97.81 79 LEU A O 1
ATOM 644 N N . PHE A 1 80 ? -18.152 -2.885 3.877 1.00 98.12 80 PHE A N 1
ATOM 645 C CA . PHE A 1 80 ? -17.170 -2.200 4.705 1.00 98.12 80 PHE A CA 1
ATOM 646 C C . PHE A 1 80 ? -17.814 -1.579 5.947 1.00 98.12 80 PHE A C 1
ATOM 648 O O . PHE A 1 80 ? -17.311 -1.777 7.047 1.00 98.12 80 PHE A O 1
ATOM 655 N N . GLN A 1 81 ? -18.957 -0.900 5.798 1.00 96.50 81 GLN A N 1
ATOM 656 C CA . GLN A 1 81 ? -19.698 -0.318 6.924 1.00 96.50 81 GLN A CA 1
ATOM 657 C C . GLN A 1 81 ? -20.317 -1.374 7.838 1.00 96.50 81 GLN A C 1
ATOM 659 O O . GLN A 1 81 ? -20.458 -1.146 9.034 1.00 96.50 81 GLN A O 1
ATOM 664 N N . ARG A 1 82 ? -20.682 -2.542 7.299 1.00 97.06 82 ARG A N 1
ATOM 665 C CA . ARG A 1 82 ? -21.165 -3.656 8.119 1.00 97.06 82 ARG A CA 1
ATOM 666 C C . ARG A 1 82 ? -20.041 -4.287 8.937 1.00 97.06 82 ARG A C 1
ATOM 668 O O . ARG A 1 82 ? -20.267 -4.651 10.084 1.00 97.06 82 ARG A O 1
ATOM 675 N N . TRP A 1 83 ? -18.872 -4.465 8.327 1.00 97.00 83 TRP A N 1
ATOM 676 C CA . TRP A 1 83 ? -17.767 -5.199 8.937 1.00 97.00 83 TRP A CA 1
ATOM 677 C C . TRP A 1 83 ? -16.871 -4.333 9.829 1.00 97.00 83 TRP A C 1
ATOM 679 O O . TRP A 1 83 ? -16.374 -4.830 10.830 1.00 97.00 83 TRP A O 1
ATOM 689 N N . GLN A 1 84 ? -16.685 -3.055 9.484 1.00 97.12 84 GLN A N 1
ATOM 690 C CA . GLN A 1 84 ? -15.834 -2.097 10.204 1.00 97.12 84 GLN A CA 1
ATOM 691 C C . GLN A 1 84 ? -14.431 -2.657 10.525 1.00 97.12 84 GLN A C 1
ATOM 693 O O . GLN A 1 84 ? -14.062 -2.761 11.692 1.00 97.12 84 GLN A O 1
ATOM 698 N N . PRO A 1 85 ? -13.640 -3.050 9.506 1.00 98.00 85 PRO A N 1
ATOM 699 C CA . PRO A 1 85 ? -12.345 -3.691 9.730 1.00 98.00 85 PRO A CA 1
ATOM 700 C C . PRO A 1 85 ? -11.342 -2.779 10.451 1.00 98.00 85 PRO A C 1
ATOM 702 O O . PRO A 1 85 ? -11.345 -1.562 10.276 1.00 98.00 85 PRO A O 1
ATOM 705 N N . ASP A 1 86 ? -10.400 -3.373 11.184 1.00 98.38 86 ASP A N 1
ATOM 706 C CA . ASP A 1 86 ? -9.275 -2.637 11.780 1.00 98.38 86 ASP A CA 1
ATOM 707 C C . ASP A 1 86 ? -8.159 -2.341 10.781 1.00 98.38 86 ASP A C 1
ATOM 709 O O . ASP A 1 86 ? -7.566 -1.255 10.778 1.00 98.38 86 ASP A O 1
ATOM 713 N N . VAL A 1 87 ? -7.925 -3.308 9.894 1.00 98.62 87 VAL A N 1
ATOM 714 C CA . VAL A 1 87 ? -6.936 -3.258 8.823 1.00 98.62 87 VAL A CA 1
ATOM 715 C C . VAL A 1 87 ? -7.597 -3.650 7.507 1.00 98.62 87 VAL A C 1
ATOM 717 O O . VAL A 1 87 ? -8.358 -4.614 7.437 1.00 98.62 87 VAL A O 1
ATOM 720 N N . TYR A 1 88 ? -7.276 -2.915 6.449 1.00 98.62 88 TYR A N 1
ATOM 721 C CA . TYR A 1 88 ? -7.732 -3.163 5.090 1.00 98.62 88 TYR A CA 1
ATOM 722 C C . TYR A 1 88 ? -6.533 -3.267 4.143 1.00 98.62 88 TYR A C 1
ATOM 724 O O . TYR A 1 88 ? -5.593 -2.480 4.234 1.00 98.62 88 TYR A O 1
ATOM 732 N N . VAL A 1 89 ? -6.571 -4.229 3.219 1.00 98.56 89 VAL A N 1
ATOM 733 C CA . VAL A 1 89 ? -5.550 -4.394 2.181 1.00 98.56 89 VAL A CA 1
ATOM 734 C C . VAL A 1 89 ? -6.201 -4.530 0.812 1.00 98.56 89 VAL A C 1
ATOM 736 O O . VAL A 1 89 ? -7.086 -5.360 0.607 1.00 98.56 89 VAL A O 1
ATOM 739 N N . ASP A 1 90 ? -5.726 -3.721 -0.126 1.00 98.12 90 ASP A N 1
ATOM 740 C CA . ASP A 1 90 ? -6.059 -3.782 -1.541 1.00 98.12 90 ASP A CA 1
ATOM 741 C C . ASP A 1 90 ? -4.845 -4.308 -2.326 1.00 98.12 90 ASP A C 1
ATOM 743 O O . ASP A 1 90 ? -3.694 -3.955 -2.042 1.00 98.12 90 ASP A O 1
ATOM 747 N N . THR A 1 91 ? -5.069 -5.203 -3.287 1.00 97.31 91 THR A N 1
ATOM 748 C CA . THR A 1 91 ? -3.983 -5.923 -3.975 1.00 97.31 91 THR A CA 1
ATOM 749 C C . THR A 1 91 ? -3.875 -5.524 -5.435 1.00 97.31 91 THR A C 1
ATOM 751 O O . THR A 1 91 ? -4.785 -5.796 -6.219 1.00 97.31 91 THR A O 1
ATOM 754 N N . HIS A 1 92 ? -2.749 -4.917 -5.805 1.00 96.00 92 HIS A N 1
ATOM 755 C CA . HIS A 1 92 ? -2.507 -4.299 -7.106 1.00 96.00 92 HIS A CA 1
ATOM 756 C C . HIS A 1 92 ? -1.200 -4.791 -7.751 1.00 96.00 92 HIS A C 1
ATOM 758 O O . HIS A 1 92 ? -0.404 -5.570 -7.207 1.00 96.00 92 HIS A O 1
ATOM 764 N N . THR A 1 93 ? -1.015 -4.384 -9.001 1.00 93.00 93 THR A N 1
ATOM 765 C CA . THR A 1 93 ? 0.236 -4.505 -9.750 1.00 93.00 93 THR A CA 1
ATOM 766 C C . THR A 1 93 ? 0.592 -3.105 -10.226 1.00 93.00 93 THR A C 1
ATOM 768 O O . THR A 1 93 ? -0.254 -2.463 -10.854 1.00 93.00 93 THR A O 1
ATOM 771 N N . SER A 1 94 ? 1.822 -2.671 -9.951 1.00 86.25 94 SER A N 1
ATOM 772 C CA . SER A 1 94 ? 2.239 -1.287 -10.164 1.00 86.25 94 SER A CA 1
ATOM 773 C C . SER A 1 94 ? 2.286 -0.915 -11.640 1.00 86.25 94 SER A C 1
ATOM 775 O O . SER A 1 94 ? 2.317 -1.775 -12.514 1.00 86.25 94 SER A O 1
ATOM 777 N N . ASP A 1 95 ? 2.341 0.382 -11.914 1.00 82.06 95 ASP A N 1
ATOM 778 C CA . ASP A 1 95 ? 2.768 0.927 -13.198 1.00 82.06 95 ASP A CA 1
ATOM 779 C C . ASP A 1 95 ? 4.083 1.723 -12.987 1.00 82.06 95 ASP A C 1
ATOM 781 O O . ASP A 1 95 ? 4.405 2.097 -11.858 1.00 82.06 95 ASP A O 1
ATOM 785 N N . GLY A 1 96 ? 4.867 1.992 -14.041 1.00 83.00 96 GLY A N 1
ATOM 786 C CA . GLY A 1 96 ? 5.980 2.963 -13.979 1.00 83.00 96 GLY A CA 1
ATOM 787 C C . GLY A 1 96 ? 7.404 2.415 -14.178 1.00 83.00 96 GLY A C 1
ATOM 788 O O . GLY A 1 96 ? 7.723 1.867 -15.233 1.00 83.00 96 GLY A O 1
ATOM 789 N N . ALA A 1 97 ? 8.300 2.675 -13.219 1.00 88.56 97 ALA A N 1
ATOM 790 C CA . ALA A 1 97 ? 9.747 2.429 -13.330 1.00 88.56 97 ALA A CA 1
ATOM 791 C C . ALA A 1 97 ? 10.153 0.951 -13.126 1.00 88.56 97 ALA A C 1
ATOM 793 O O . ALA A 1 97 ? 9.387 0.171 -12.564 1.00 88.56 97 ALA A O 1
ATOM 794 N N . ASP A 1 98 ? 11.371 0.571 -13.552 1.00 93.06 98 ASP A N 1
ATOM 795 C CA . ASP A 1 98 ? 11.984 -0.725 -13.195 1.00 93.06 98 ASP A CA 1
ATOM 796 C C . ASP A 1 98 ? 12.965 -0.545 -12.029 1.00 93.06 98 ASP A C 1
ATOM 798 O O . ASP A 1 98 ? 13.866 0.293 -12.074 1.00 93.06 98 ASP A O 1
ATOM 802 N N . TYR A 1 99 ? 12.802 -1.355 -10.990 1.00 95.00 99 TYR A N 1
ATOM 803 C CA . TYR A 1 99 ? 13.621 -1.364 -9.776 1.00 95.00 99 TYR A CA 1
ATOM 804 C C . TYR A 1 99 ? 13.757 -2.791 -9.246 1.00 95.00 99 TYR A C 1
ATOM 806 O O . TYR A 1 99 ? 13.101 -3.716 -9.720 1.00 95.00 99 TYR A O 1
ATOM 814 N N . GLN A 1 100 ? 14.634 -3.030 -8.273 1.00 96.88 100 GLN A N 1
ATOM 815 C CA . GLN A 1 100 ? 14.972 -4.404 -7.876 1.00 96.88 100 GLN A CA 1
ATOM 816 C C . GLN A 1 100 ? 13.869 -5.095 -7.053 1.00 96.88 100 GLN A C 1
ATOM 818 O O . GLN A 1 100 ? 13.789 -6.321 -7.050 1.00 96.88 100 GLN A O 1
ATOM 823 N N . TYR A 1 101 ? 13.012 -4.332 -6.371 1.00 96.94 101 TYR A N 1
ATOM 824 C CA . TYR A 1 101 ? 11.957 -4.865 -5.503 1.00 96.94 101 TYR A CA 1
ATOM 825 C C . TYR A 1 101 ? 10.854 -5.595 -6.281 1.00 96.94 101 TYR A C 1
ATOM 827 O O . TYR A 1 101 ? 10.435 -5.163 -7.352 1.00 96.94 101 TYR A O 1
ATOM 835 N N . THR A 1 102 ? 10.333 -6.686 -5.716 1.00 96.88 102 THR A N 1
ATOM 836 C CA . THR A 1 102 ? 9.164 -7.394 -6.275 1.00 96.88 102 THR A CA 1
ATOM 837 C C . THR A 1 102 ? 7.846 -6.747 -5.859 1.00 96.88 102 THR A C 1
ATOM 839 O O . THR A 1 102 ? 6.848 -6.884 -6.563 1.00 96.88 102 THR A O 1
ATOM 842 N N . MET A 1 103 ? 7.833 -6.052 -4.722 1.00 97.31 103 MET A N 1
ATOM 843 C CA . MET A 1 103 ? 6.655 -5.401 -4.169 1.00 97.31 103 MET A CA 1
ATOM 844 C C . MET A 1 103 ? 7.035 -4.049 -3.585 1.00 97.31 103 MET A C 1
ATOM 846 O O . MET A 1 103 ? 8.038 -3.925 -2.876 1.00 97.31 103 MET A O 1
ATOM 850 N N . THR A 1 104 ? 6.182 -3.070 -3.844 1.00 97.62 104 THR A N 1
ATOM 851 C CA . THR A 1 104 ? 6.129 -1.827 -3.088 1.00 97.62 104 THR A CA 1
ATOM 852 C C . THR A 1 104 ? 4.839 -1.736 -2.297 1.00 97.62 104 THR A C 1
ATOM 854 O O . THR A 1 104 ? 3.864 -2.422 -2.609 1.00 97.62 104 THR A O 1
ATOM 857 N N . LEU A 1 105 ? 4.838 -0.896 -1.272 1.00 98.06 105 LEU A N 1
ATOM 858 C CA . LEU A 1 105 ? 3.698 -0.736 -0.385 1.00 98.06 105 LEU A CA 1
ATOM 859 C C . LEU A 1 105 ? 3.265 0.726 -0.359 1.00 98.06 105 LEU A C 1
ATOM 861 O O . LEU A 1 105 ? 4.065 1.603 -0.026 1.00 98.06 105 LEU A O 1
ATOM 865 N N . ILE A 1 106 ? 1.992 0.973 -0.653 1.00 97.62 106 ILE A N 1
ATOM 866 C CA . ILE A 1 106 ? 1.325 2.191 -0.207 1.00 97.62 106 ILE A CA 1
ATOM 867 C C . ILE A 1 106 ? 0.703 1.868 1.148 1.00 97.62 106 ILE A C 1
ATOM 869 O O . ILE A 1 106 ? -0.075 0.925 1.276 1.00 97.62 106 ILE A O 1
ATOM 873 N N . ALA A 1 107 ? 1.078 2.620 2.172 1.00 97.19 107 ALA A N 1
ATOM 874 C CA . ALA A 1 107 ? 0.383 2.619 3.448 1.00 97.19 107 ALA A CA 1
ATOM 875 C C . ALA A 1 107 ? -0.386 3.930 3.559 1.00 97.19 107 ALA A C 1
ATOM 877 O O . ALA A 1 107 ? 0.125 4.974 3.140 1.00 97.19 107 ALA A O 1
ATOM 878 N N . THR A 1 108 ? -1.577 3.877 4.154 1.00 95.31 108 THR A N 1
ATOM 879 C CA . THR A 1 108 ? -2.341 5.078 4.485 1.00 95.31 108 THR A CA 1
ATOM 880 C C . THR A 1 108 ? -1.438 6.119 5.138 1.00 95.31 108 THR A C 1
ATOM 882 O O . THR A 1 108 ? -0.679 5.815 6.061 1.00 95.31 108 THR A O 1
ATOM 885 N N . GLN A 1 109 ? -1.546 7.364 4.672 1.00 95.88 109 GLN A N 1
ATOM 886 C CA . GLN A 1 109 ? -0.736 8.462 5.186 1.00 95.88 109 GLN A CA 1
ATOM 887 C C . GLN A 1 109 ? -1.014 8.615 6.685 1.00 95.88 109 GLN A C 1
ATOM 889 O O . GLN A 1 109 ? -2.156 8.831 7.102 1.00 95.88 109 GLN A O 1
ATOM 894 N N . LYS A 1 110 ? 0.049 8.517 7.488 1.00 95.75 110 LYS A N 1
ATOM 895 C CA . LYS A 1 110 ? 0.011 8.582 8.956 1.00 95.75 110 LYS A CA 1
ATOM 896 C C . LYS A 1 110 ? -0.718 9.827 9.477 1.00 95.75 110 LYS A C 1
ATOM 898 O O . LYS A 1 110 ? -1.338 9.775 10.532 1.00 95.75 110 LYS A O 1
ATOM 903 N N . ASP A 1 111 ? -0.680 10.921 8.718 1.00 96.38 111 ASP A N 1
ATOM 904 C CA . ASP A 1 111 ? -1.253 12.224 9.074 1.00 96.38 111 ASP A CA 1
ATOM 905 C C . ASP A 1 111 ? -2.780 12.303 8.866 1.00 96.38 111 ASP A C 1
ATOM 907 O O . ASP A 1 111 ? -3.418 13.272 9.276 1.00 96.38 111 ASP A O 1
ATOM 911 N N . LYS A 1 112 ? -3.377 11.299 8.209 1.00 95.50 112 LYS A N 1
ATOM 912 C CA . LYS A 1 112 ? -4.834 11.174 8.026 1.00 95.50 112 LYS A CA 1
ATOM 913 C C . LYS A 1 112 ? -5.489 10.267 9.067 1.00 95.50 112 LYS A C 1
ATOM 915 O O . LYS A 1 112 ? -6.706 10.303 9.214 1.00 95.50 112 LYS A O 1
ATOM 920 N N . LEU A 1 113 ? -4.704 9.427 9.740 1.00 96.00 113 LEU A N 1
ATOM 921 C CA . LEU A 1 113 ? -5.186 8.577 10.822 1.00 96.00 113 LEU A CA 1
ATOM 922 C C . LEU A 1 113 ? -5.272 9.374 12.117 1.00 96.00 113 LEU A C 1
ATOM 924 O O . LEU A 1 113 ? -4.489 10.293 12.356 1.00 96.00 113 LEU A O 1
ATOM 928 N N . HIS A 1 114 ? -6.172 8.955 13.000 1.00 96.81 114 HIS A N 1
ATOM 929 C CA . HIS A 1 114 ? -6.152 9.419 14.377 1.00 96.81 114 HIS A CA 1
ATOM 930 C C . HIS A 1 114 ? -4.764 9.167 15.020 1.00 96.81 114 HIS A C 1
ATOM 932 O O . HIS A 1 114 ? -4.202 8.084 14.811 1.00 96.81 114 HIS A O 1
ATOM 938 N N . PRO A 1 115 ? -4.204 10.104 15.820 1.00 97.00 115 PRO A N 1
ATOM 939 C CA . PRO A 1 115 ? -2.815 10.042 16.296 1.00 97.00 115 PRO A CA 1
ATOM 940 C C . PRO A 1 115 ? -2.394 8.712 16.936 1.00 97.00 115 PRO A C 1
ATOM 942 O O . PRO A 1 115 ? -1.317 8.203 16.645 1.00 97.00 115 PRO A O 1
ATOM 945 N N . VAL A 1 116 ? -3.265 8.097 17.740 1.00 98.19 116 VAL A N 1
ATOM 946 C CA . VAL A 1 116 ? -2.980 6.804 18.394 1.00 98.19 116 VAL A CA 1
ATOM 947 C C . VAL A 1 116 ? -2.801 5.665 17.375 1.00 98.19 116 VAL A C 1
ATOM 949 O O . VAL A 1 116 ? -1.904 4.835 17.508 1.00 98.19 116 VAL A O 1
ATOM 952 N N . LEU A 1 117 ? -3.597 5.650 16.302 1.00 98.44 117 LEU A N 1
ATOM 953 C CA . LEU A 1 117 ? -3.464 4.665 15.220 1.00 98.44 117 LEU A CA 1
ATOM 954 C C . LEU A 1 117 ? -2.284 4.979 14.303 1.00 98.44 117 LEU A C 1
ATOM 956 O O . LEU A 1 117 ? -1.622 4.064 13.821 1.00 98.44 117 LEU A O 1
ATOM 960 N N . SER A 1 118 ? -2.001 6.264 14.090 1.00 98.12 118 SER A N 1
ATOM 961 C CA . SER A 1 118 ? -0.805 6.734 13.389 1.00 98.12 118 SER A CA 1
ATOM 962 C C . SER A 1 118 ? 0.470 6.232 14.074 1.00 98.12 118 SER A C 1
ATOM 964 O O . SER A 1 118 ? 1.364 5.680 13.424 1.00 98.12 118 SER A O 1
ATOM 966 N N . GLN A 1 119 ? 0.520 6.327 15.404 1.00 98.50 119 GLN A N 1
ATOM 967 C CA . GLN A 1 119 ? 1.616 5.811 16.214 1.00 98.50 119 GLN A CA 1
ATOM 968 C C . GLN A 1 119 ? 1.731 4.285 16.112 1.00 98.50 119 GLN A C 1
ATOM 970 O O . GLN A 1 119 ? 2.812 3.777 15.819 1.00 98.50 119 GLN A O 1
ATOM 975 N N . TYR A 1 120 ? 0.625 3.551 16.284 1.00 98.69 120 TYR A N 1
ATOM 976 C CA . TYR A 1 120 ? 0.614 2.094 16.119 1.00 98.69 120 TYR A CA 1
ATOM 977 C C . TYR A 1 120 ? 1.121 1.671 14.728 1.00 98.69 120 TYR A C 1
ATOM 979 O O . TYR A 1 120 ? 2.001 0.813 14.612 1.00 98.69 120 TYR A O 1
ATOM 987 N N . LEU A 1 121 ? 0.619 2.313 13.667 1.00 98.56 121 LEU A N 1
ATOM 988 C CA . LEU A 1 121 ? 1.017 2.030 12.290 1.00 98.56 121 LEU A CA 1
ATOM 989 C C . LEU A 1 121 ? 2.522 2.234 12.086 1.00 98.56 121 LEU A C 1
ATOM 991 O O . LEU A 1 121 ? 3.198 1.354 11.555 1.00 98.56 121 LEU A O 1
ATOM 995 N N . THR A 1 122 ? 3.042 3.391 12.492 1.00 98.12 122 THR A N 1
ATOM 996 C CA . THR A 1 122 ? 4.419 3.810 12.188 1.00 98.12 122 THR A CA 1
ATOM 997 C C . THR A 1 122 ? 5.464 3.153 13.081 1.00 98.12 122 THR A C 1
ATOM 999 O O . THR A 1 122 ? 6.550 2.838 12.603 1.00 98.12 122 THR A O 1
ATOM 1002 N N . GLN A 1 123 ? 5.148 2.907 14.353 1.00 98.31 123 GLN A N 1
ATOM 1003 C CA . GLN A 1 123 ? 6.111 2.389 15.328 1.00 98.31 123 GLN A CA 1
ATOM 1004 C C . GLN A 1 123 ? 6.061 0.868 15.484 1.00 98.31 123 GLN A C 1
ATOM 1006 O O . GLN A 1 123 ? 7.043 0.278 15.930 1.00 98.31 123 GLN A O 1
ATOM 1011 N N . ARG A 1 124 ? 4.945 0.219 15.124 1.00 98.44 124 ARG A N 1
ATOM 1012 C CA . ARG A 1 124 ? 4.770 -1.231 15.304 1.00 98.44 124 ARG A CA 1
ATOM 1013 C C . ARG A 1 124 ? 4.537 -1.952 13.989 1.00 98.44 124 ARG A C 1
ATOM 1015 O O . ARG A 1 124 ? 5.375 -2.750 13.566 1.00 98.44 124 ARG A O 1
ATOM 1022 N N . LEU A 1 125 ? 3.429 -1.648 13.314 1.00 98.69 125 LEU A N 1
ATOM 1023 C CA . LEU A 1 125 ? 2.973 -2.464 12.190 1.00 98.69 125 LEU A CA 1
ATOM 1024 C C . LEU A 1 125 ? 3.887 -2.339 10.963 1.00 98.69 125 LEU A C 1
ATOM 1026 O O . LEU A 1 125 ? 4.326 -3.355 10.431 1.00 98.69 125 LEU A O 1
ATOM 1030 N N . LEU A 1 126 ? 4.236 -1.124 10.527 1.00 98.50 126 LEU A N 1
ATOM 1031 C CA . LEU A 1 126 ? 5.144 -0.936 9.388 1.00 98.50 126 LEU A CA 1
ATOM 1032 C C . LEU A 1 126 ? 6.530 -1.562 9.629 1.00 98.50 126 LEU A C 1
ATOM 1034 O O . LEU A 1 126 ? 6.966 -2.332 8.767 1.00 98.50 126 LEU A O 1
ATOM 1038 N N . PRO A 1 127 ? 7.213 -1.331 10.771 1.00 98.31 127 PRO A N 1
ATOM 1039 C CA . PRO A 1 127 ? 8.470 -2.015 11.075 1.00 98.31 127 PRO A CA 1
ATOM 1040 C C . PRO A 1 127 ? 8.357 -3.544 11.040 1.00 98.31 127 PRO A C 1
ATOM 1042 O O . PRO A 1 127 ? 9.230 -4.208 10.472 1.00 98.31 127 PRO A O 1
ATOM 1045 N N . ALA A 1 128 ? 7.271 -4.111 11.580 1.00 98.62 128 ALA A N 1
ATOM 1046 C CA . ALA A 1 128 ? 7.028 -5.552 11.545 1.00 98.62 128 ALA A CA 1
ATOM 1047 C C . ALA A 1 128 ? 6.867 -6.079 10.108 1.00 98.62 128 ALA A C 1
ATOM 1049 O O . ALA A 1 128 ? 7.472 -7.096 9.756 1.00 98.62 128 ALA A O 1
ATOM 1050 N N . LEU A 1 129 ? 6.123 -5.367 9.255 1.00 98.81 129 LEU A N 1
ATOM 1051 C CA . LEU A 1 129 ? 5.896 -5.747 7.859 1.00 98.81 129 LEU A CA 1
ATOM 1052 C C . LEU A 1 129 ? 7.173 -5.641 7.012 1.00 98.81 129 LEU A C 1
ATOM 1054 O O . LEU A 1 129 ? 7.562 -6.609 6.355 1.00 98.81 129 LEU A O 1
ATOM 1058 N N . TYR A 1 130 ? 7.868 -4.501 7.046 1.00 98.62 130 TYR A N 1
ATOM 1059 C CA . TYR A 1 130 ? 9.116 -4.315 6.294 1.00 98.62 130 TYR A CA 1
ATOM 1060 C C . TYR A 1 130 ? 10.219 -5.263 6.783 1.00 98.62 130 TYR A C 1
ATOM 1062 O O . TYR A 1 130 ? 10.883 -5.921 5.974 1.00 98.62 130 TYR A O 1
ATOM 1070 N N . GLY A 1 131 ? 10.386 -5.386 8.102 1.00 98.50 131 GLY A N 1
ATOM 1071 C CA . GLY A 1 131 ? 11.359 -6.290 8.709 1.00 98.50 131 GLY A CA 1
ATOM 1072 C C . GLY A 1 131 ? 11.051 -7.759 8.420 1.00 98.50 131 GLY A C 1
ATOM 1073 O O . GLY A 1 131 ? 11.950 -8.521 8.058 1.00 98.50 131 GLY A O 1
ATOM 1074 N N . GLY A 1 132 ? 9.784 -8.167 8.520 1.00 98.62 132 GLY A N 1
ATOM 1075 C CA . GLY A 1 132 ? 9.351 -9.534 8.232 1.00 98.62 132 GLY A CA 1
ATOM 1076 C C . GLY A 1 132 ? 9.518 -9.911 6.760 1.00 98.62 132 GLY A C 1
ATOM 1077 O O . GLY A 1 132 ? 10.039 -10.987 6.466 1.00 98.62 132 GLY A O 1
ATOM 1078 N N . MET A 1 133 ? 9.180 -9.017 5.829 1.00 98.50 133 MET A N 1
ATOM 1079 C CA . MET A 1 133 ? 9.394 -9.244 4.393 1.00 98.50 133 MET A CA 1
ATOM 1080 C C . MET A 1 133 ? 10.884 -9.308 4.029 1.00 98.50 133 MET A C 1
ATOM 1082 O O . MET A 1 133 ? 11.296 -10.156 3.235 1.00 98.50 133 MET A O 1
ATOM 1086 N N . SER A 1 134 ? 11.723 -8.488 4.672 1.00 97.94 134 SER A N 1
ATOM 1087 C CA . SER A 1 134 ? 13.183 -8.580 4.541 1.00 97.94 134 SER A CA 1
ATOM 1088 C C . SER A 1 134 ? 13.716 -9.942 5.014 1.00 97.94 134 SER A C 1
ATOM 1090 O O . SER A 1 134 ? 14.465 -10.598 4.287 1.00 97.94 134 SER A O 1
ATOM 1092 N N . LYS A 1 135 ? 13.253 -10.440 6.173 1.00 98.44 135 LYS A N 1
ATOM 1093 C CA . LYS A 1 135 ? 13.597 -11.783 6.691 1.00 98.44 135 LYS A CA 1
ATOM 1094 C C . LYS A 1 135 ? 13.146 -12.914 5.759 1.00 98.44 135 LYS A C 1
ATOM 1096 O O . LYS A 1 135 ? 13.832 -13.927 5.653 1.00 98.44 135 LYS A O 1
ATOM 1101 N N . ARG A 1 136 ? 12.039 -12.724 5.033 1.00 97.69 136 ARG A N 1
ATOM 1102 C CA . ARG A 1 136 ? 11.549 -13.638 3.980 1.00 97.69 136 ARG A CA 1
ATOM 1103 C C . ARG A 1 136 ? 12.324 -13.523 2.659 1.00 97.69 136 ARG A C 1
ATOM 1105 O O . ARG A 1 136 ? 11.949 -14.157 1.680 1.00 97.69 136 ARG A O 1
ATOM 1112 N N . LYS A 1 137 ? 13.408 -12.735 2.609 1.00 96.69 137 LYS A N 1
ATOM 1113 C CA . LYS A 1 137 ? 14.203 -12.450 1.398 1.00 96.69 137 LYS A CA 1
ATOM 1114 C C . LYS A 1 137 ? 13.386 -11.799 0.272 1.00 96.69 137 LYS A C 1
ATOM 1116 O O . LYS A 1 137 ? 13.774 -11.865 -0.891 1.00 96.69 137 LYS A O 1
ATOM 1121 N N . SER A 1 138 ? 12.288 -11.126 0.619 1.00 96.06 138 SER A N 1
ATOM 1122 C CA . SER A 1 138 ? 11.446 -10.362 -0.303 1.00 96.06 138 SER A CA 1
ATOM 1123 C C . SER A 1 138 ? 11.305 -8.919 0.197 1.00 96.06 138 SER A C 1
ATOM 1125 O O . SER A 1 138 ? 10.197 -8.495 0.522 1.00 96.06 138 SER A O 1
ATOM 1127 N N . PRO A 1 139 ? 12.412 -8.156 0.316 1.00 97.19 139 PRO A N 1
ATOM 1128 C CA . PRO A 1 139 ? 12.363 -6.800 0.850 1.00 97.19 139 PRO A CA 1
ATOM 1129 C C . PRO A 1 139 ? 11.404 -5.929 0.036 1.00 97.19 139 PRO A C 1
ATOM 1131 O O . PRO A 1 139 ? 11.284 -6.087 -1.180 1.00 97.19 139 PRO A O 1
ATOM 1134 N N . MET A 1 140 ? 10.751 -5.000 0.725 1.00 97.69 140 MET A N 1
ATOM 1135 C CA . MET A 1 140 ? 9.853 -4.010 0.136 1.00 97.69 140 MET A CA 1
ATOM 1136 C C . MET A 1 140 ? 10.479 -2.619 0.205 1.00 97.69 140 MET A C 1
ATOM 1138 O O . MET A 1 140 ? 11.446 -2.387 0.934 1.00 97.69 140 MET A O 1
ATOM 1142 N N . THR A 1 141 ? 9.885 -1.685 -0.523 1.00 97.50 141 THR A N 1
ATOM 1143 C CA . THR A 1 141 ? 10.140 -0.246 -0.416 1.00 97.50 141 THR A CA 1
ATOM 1144 C C . THR A 1 141 ? 8.793 0.490 -0.475 1.00 97.50 141 THR A C 1
ATOM 1146 O O . THR A 1 141 ? 7.815 -0.114 -0.944 1.00 97.50 141 THR A O 1
ATOM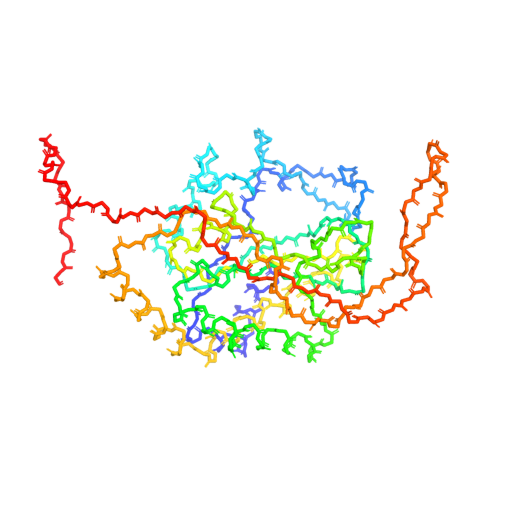 1149 N N . PRO A 1 142 ? 8.686 1.741 0.013 1.00 96.81 142 PRO A N 1
ATOM 1150 C CA . PRO A 1 142 ? 7.498 2.550 -0.226 1.00 96.81 142 PRO A CA 1
ATOM 1151 C C . PRO A 1 142 ? 7.163 2.621 -1.716 1.00 96.81 142 PRO A C 1
ATOM 1153 O O . PRO A 1 142 ? 8.023 2.402 -2.569 1.00 96.81 142 PRO A O 1
ATOM 1156 N N . TYR A 1 143 ? 5.905 2.901 -2.037 1.00 95.94 143 TYR A N 1
ATOM 1157 C CA . TYR A 1 143 ? 5.490 3.054 -3.427 1.00 95.94 143 TYR A CA 1
ATOM 1158 C C . TYR A 1 143 ? 6.394 4.026 -4.190 1.00 95.94 143 TYR A C 1
ATOM 1160 O O . TYR A 1 143 ? 6.721 5.108 -3.703 1.00 95.94 143 TYR A O 1
ATOM 1168 N N . VAL A 1 144 ? 6.828 3.599 -5.377 1.00 92.69 144 VAL A N 1
ATOM 1169 C CA . VAL A 1 144 ? 7.780 4.346 -6.206 1.00 92.69 144 VAL A CA 1
ATOM 1170 C C . VAL A 1 144 ? 7.029 5.408 -7.000 1.00 92.69 144 VAL A C 1
ATOM 1172 O O . VAL A 1 144 ? 6.845 5.286 -8.209 1.00 92.69 144 VAL A O 1
ATOM 1175 N N . ASP A 1 145 ? 6.587 6.438 -6.290 1.00 89.62 145 ASP A N 1
ATOM 1176 C CA . ASP A 1 145 ? 6.135 7.700 -6.862 1.00 89.62 145 ASP A CA 1
ATOM 1177 C C . ASP A 1 145 ? 7.264 8.718 -6.708 1.00 89.62 145 ASP A C 1
ATOM 1179 O O . ASP A 1 145 ? 7.838 8.849 -5.628 1.00 89.62 145 ASP A O 1
ATOM 1183 N N . PHE A 1 146 ? 7.665 9.369 -7.792 1.00 85.25 146 PHE A N 1
ATOM 1184 C CA . PHE A 1 146 ? 8.860 10.207 -7.803 1.00 85.25 146 PHE A CA 1
ATOM 1185 C C . PHE A 1 146 ? 8.728 11.359 -8.783 1.00 85.25 146 PHE A C 1
ATOM 1187 O O . PHE A 1 146 ? 8.069 11.273 -9.818 1.00 85.25 146 PHE A O 1
ATOM 1194 N N . GLU A 1 147 ? 9.442 12.433 -8.468 1.00 77.81 147 GLU A N 1
ATOM 1195 C CA . GLU A 1 147 ? 9.569 13.584 -9.345 1.00 77.81 147 GLU A CA 1
ATOM 1196 C C . GLU A 1 147 ? 10.860 13.488 -10.170 1.00 77.81 147 GLU A C 1
ATOM 1198 O O . GLU A 1 147 ? 11.936 13.171 -9.661 1.00 77.81 147 GLU A O 1
ATOM 1203 N N . GLY A 1 148 ? 10.770 13.799 -11.462 1.00 81.62 148 GLY A N 1
ATOM 1204 C CA . GLY A 1 148 ? 11.894 13.717 -12.393 1.00 81.62 148 GLY A CA 1
ATOM 1205 C C . GLY A 1 148 ? 11.865 12.453 -13.253 1.00 81.62 148 GLY A C 1
ATOM 1206 O O . GLY A 1 148 ? 10.828 11.823 -13.433 1.00 81.62 148 GLY A O 1
ATOM 1207 N N . ARG A 1 149 ? 13.008 12.112 -13.865 1.00 83.00 149 ARG A N 1
ATOM 1208 C CA . ARG A 1 149 ? 13.084 11.008 -14.843 1.00 83.00 149 ARG A CA 1
ATOM 1209 C C . ARG A 1 149 ? 13.351 9.643 -14.210 1.00 83.00 149 ARG A C 1
ATOM 1211 O O . ARG A 1 149 ? 12.980 8.636 -14.806 1.00 83.00 149 ARG A O 1
ATOM 1218 N N . THR A 1 150 ? 13.990 9.593 -13.042 1.00 86.75 150 THR A N 1
ATOM 1219 C CA . THR A 1 150 ? 14.310 8.349 -12.327 1.00 86.75 150 THR A CA 1
ATOM 1220 C C . THR A 1 150 ? 14.017 8.484 -10.829 1.00 86.75 150 THR A C 1
ATOM 1222 O O . THR A 1 150 ? 14.076 9.602 -10.309 1.00 86.75 150 THR A O 1
ATOM 1225 N N . PRO A 1 151 ? 13.729 7.371 -10.121 1.00 83.88 151 PRO A N 1
ATOM 1226 C CA . PRO A 1 151 ? 13.355 7.399 -8.700 1.00 83.88 151 PRO A CA 1
ATOM 1227 C C . PRO A 1 151 ? 14.365 8.084 -7.772 1.00 83.88 151 PRO A C 1
ATOM 1229 O O . PRO A 1 151 ? 14.018 8.621 -6.725 1.00 83.88 151 PRO A O 1
ATOM 1232 N N . ASP A 1 152 ? 15.637 8.052 -8.141 1.00 83.06 152 ASP A N 1
ATOM 1233 C CA . ASP A 1 152 ? 16.751 8.573 -7.361 1.00 83.06 152 ASP A CA 1
ATOM 1234 C C . ASP A 1 152 ? 17.084 10.043 -7.649 1.00 83.06 152 ASP A C 1
ATOM 1236 O O . ASP A 1 152 ? 17.843 10.641 -6.892 1.00 83.06 152 ASP A O 1
ATOM 1240 N N . ALA A 1 153 ? 16.504 10.642 -8.695 1.00 83.25 153 ALA A N 1
ATOM 1241 C CA . ALA A 1 153 ? 16.826 12.010 -9.099 1.00 83.25 153 ALA A CA 1
ATOM 1242 C C . ALA A 1 153 ? 16.388 13.057 -8.061 1.00 83.25 153 ALA A C 1
ATOM 1244 O O . ALA A 1 153 ? 17.118 14.011 -7.798 1.00 83.25 153 ALA A O 1
ATOM 1245 N N . ARG A 1 154 ? 15.191 12.893 -7.480 1.00 87.62 154 ARG A N 1
ATOM 1246 C CA . ARG A 1 154 ? 14.640 13.782 -6.436 1.00 87.62 154 ARG A CA 1
ATOM 1247 C C . ARG A 1 154 ? 14.085 13.031 -5.224 1.00 87.62 154 ARG A C 1
ATOM 1249 O O . ARG A 1 154 ? 13.565 13.656 -4.308 1.00 87.62 154 ARG A O 1
ATOM 1256 N N . GLY A 1 155 ? 14.245 11.709 -5.186 1.00 92.31 155 GLY A N 1
ATOM 1257 C CA . GLY A 1 155 ? 13.664 10.857 -4.154 1.00 92.31 155 GLY A CA 1
ATOM 1258 C C . GLY A 1 155 ? 12.202 10.501 -4.419 1.00 92.31 155 GLY A C 1
ATOM 1259 O O . GLY A 1 155 ? 11.638 10.832 -5.463 1.00 92.31 155 GLY A O 1
ATOM 1260 N N . LEU A 1 156 ? 11.606 9.799 -3.457 1.00 95.00 156 LEU A N 1
ATOM 1261 C CA . LEU A 1 156 ? 10.227 9.328 -3.520 1.00 95.00 156 LEU A CA 1
ATOM 1262 C C . LEU A 1 156 ? 9.277 10.286 -2.802 1.00 95.00 156 LEU A C 1
ATOM 1264 O O . LEU A 1 156 ? 9.627 10.888 -1.785 1.00 95.00 156 LEU A O 1
ATOM 1268 N N . GLN A 1 157 ? 8.047 10.360 -3.286 1.00 94.81 157 GLN A N 1
ATOM 1269 C CA . GLN A 1 157 ? 6.941 11.059 -2.649 1.00 94.81 157 GLN A CA 1
ATOM 1270 C C . GLN A 1 157 ? 5.925 10.038 -2.137 1.00 94.81 157 GLN A C 1
ATOM 1272 O O . GLN A 1 157 ? 5.637 9.034 -2.784 1.00 94.81 157 GLN A O 1
ATOM 1277 N N . GLY A 1 158 ? 5.382 10.279 -0.947 1.00 93.81 158 GLY A N 1
ATOM 1278 C CA . GLY A 1 158 ? 4.247 9.524 -0.443 1.00 93.81 158 GLY A CA 1
ATOM 1279 C C . GLY A 1 158 ? 3.060 9.718 -1.382 1.00 93.81 158 GLY A C 1
ATOM 1280 O O . GLY A 1 158 ? 2.732 10.839 -1.771 1.00 93.81 158 GLY A O 1
ATOM 1281 N N . PHE A 1 159 ? 2.391 8.630 -1.743 1.00 93.81 159 PHE A N 1
ATOM 1282 C CA . PHE A 1 159 ? 1.224 8.716 -2.609 1.00 93.81 159 PHE A CA 1
ATOM 1283 C C . PHE A 1 159 ? 0.019 9.209 -1.800 1.00 93.81 159 PHE A C 1
ATOM 1285 O O . PHE A 1 159 ? -0.450 8.500 -0.915 1.00 93.81 159 PHE A O 1
ATOM 1292 N N . LEU A 1 160 ? -0.490 10.418 -2.067 1.00 94.00 160 LEU A N 1
ATOM 1293 C CA . LEU A 1 160 ? -1.647 10.955 -1.340 1.00 94.00 160 LEU A CA 1
ATOM 1294 C C . LEU A 1 160 ? -2.953 10.276 -1.781 1.00 94.00 160 LEU A C 1
ATOM 1296 O O . LEU A 1 160 ? -3.562 10.613 -2.801 1.00 94.00 160 LEU A O 1
ATOM 1300 N N . GLU A 1 161 ? -3.434 9.350 -0.960 1.00 93.81 161 GLU A N 1
ATOM 1301 C CA . GLU A 1 161 ? -4.653 8.586 -1.217 1.00 93.81 161 GLU A CA 1
ATOM 1302 C C . GLU A 1 161 ? -5.887 9.347 -0.720 1.00 93.81 161 GLU A C 1
ATOM 1304 O O . GLU A 1 161 ? -6.357 9.160 0.403 1.00 93.81 161 GLU A O 1
ATOM 1309 N N . THR A 1 162 ? -6.455 10.227 -1.541 1.00 95.06 162 THR A N 1
ATOM 1310 C CA . THR A 1 162 ? -7.747 10.861 -1.215 1.00 95.06 162 THR A CA 1
ATOM 1311 C C . THR A 1 162 ? -8.898 9.835 -1.194 1.00 95.06 162 THR A C 1
ATOM 1313 O O . THR A 1 162 ? -8.750 8.746 -1.751 1.00 95.06 162 THR A O 1
ATOM 1316 N N . PRO A 1 163 ? -10.077 10.147 -0.616 1.00 95.88 163 PRO A N 1
ATOM 1317 C CA . PRO A 1 163 ? -11.195 9.196 -0.505 1.00 95.88 163 PRO A CA 1
ATOM 1318 C C . PRO A 1 163 ? -11.723 8.579 -1.810 1.00 95.88 163 PRO A C 1
ATOM 1320 O O . PRO A 1 163 ? -12.525 7.652 -1.780 1.00 95.88 163 PRO A O 1
ATOM 1323 N N . ARG A 1 164 ? -11.281 9.060 -2.976 1.00 96.00 164 ARG A N 1
ATOM 1324 C CA . ARG A 1 164 ? -11.563 8.398 -4.257 1.00 96.00 164 ARG A CA 1
ATOM 1325 C C . ARG A 1 164 ? -10.880 7.029 -4.395 1.00 96.00 164 ARG A C 1
ATOM 1327 O O . ARG A 1 164 ? -11.339 6.220 -5.196 1.00 96.00 164 ARG A O 1
ATOM 1334 N N . TYR A 1 165 ? -9.799 6.795 -3.652 1.00 97.00 165 TYR A N 1
ATOM 1335 C CA . TYR A 1 165 ? -9.062 5.531 -3.580 1.00 97.00 165 TYR A CA 1
ATOM 1336 C C . TYR A 1 165 ? -9.533 4.685 -2.391 1.00 97.00 165 TYR A C 1
ATOM 1338 O O . TYR A 1 165 ? -10.129 5.215 -1.453 1.00 97.00 165 TYR A O 1
ATOM 1346 N N . SER A 1 166 ? -9.224 3.386 -2.410 1.00 96.62 166 SER A N 1
ATOM 1347 C CA . SER A 1 166 ? -9.684 2.413 -1.411 1.00 96.62 166 SER A CA 1
ATOM 1348 C C . SER A 1 166 ? -9.237 2.766 0.007 1.00 96.62 166 SER A C 1
ATOM 1350 O O . SER A 1 166 ? -10.050 3.130 0.851 1.00 96.62 166 SER A O 1
ATOM 1352 N N . THR A 1 167 ? -7.935 2.761 0.248 1.00 96.44 167 THR A N 1
ATOM 1353 C CA . THR A 1 167 ? -7.278 3.160 1.504 1.00 96.44 167 THR A CA 1
ATOM 1354 C C . THR A 1 167 ? -7.641 4.580 1.936 1.00 96.44 167 THR A C 1
ATOM 1356 O O . THR A 1 167 ? -7.865 4.844 3.118 1.00 96.44 167 THR A O 1
ATOM 1359 N N . GLY A 1 168 ? -7.762 5.509 0.986 1.00 96.19 168 GLY A N 1
ATOM 1360 C CA . GLY A 1 168 ? -8.230 6.865 1.248 1.00 96.19 168 GLY A CA 1
ATOM 1361 C C . GLY A 1 168 ? -9.638 6.902 1.835 1.00 96.19 168 GLY A C 1
ATOM 1362 O O . GLY A 1 168 ? -9.875 7.630 2.798 1.00 96.19 168 GLY A O 1
ATOM 1363 N N . TYR A 1 169 ? -10.551 6.095 1.289 1.00 97.38 169 TYR A N 1
ATOM 1364 C CA . TYR A 1 169 ? -11.906 5.926 1.806 1.00 97.38 169 TYR A CA 1
ATOM 1365 C C . TYR A 1 169 ? -11.900 5.226 3.167 1.00 97.38 169 TYR A C 1
ATOM 1367 O O . TYR A 1 169 ? -12.547 5.703 4.096 1.00 97.38 169 TYR A O 1
ATOM 1375 N N . THR A 1 170 ? -11.144 4.136 3.331 1.00 97.38 170 THR A N 1
ATOM 1376 C CA . THR A 1 170 ? -11.123 3.381 4.597 1.00 97.38 170 THR A CA 1
ATOM 1377 C C . THR A 1 170 ? -10.562 4.206 5.757 1.00 97.38 170 THR A C 1
ATOM 1379 O O . THR A 1 170 ? -11.033 4.077 6.889 1.00 97.38 170 THR A O 1
ATOM 1382 N N . THR A 1 171 ? -9.617 5.110 5.477 1.00 96.06 171 THR A N 1
ATOM 1383 C CA . THR A 1 171 ? -9.032 6.017 6.481 1.00 96.06 171 THR A CA 1
ATOM 1384 C C . THR A 1 171 ? -10.063 6.977 7.076 1.00 96.06 171 THR A C 1
ATOM 1386 O O . THR A 1 171 ? -9.917 7.367 8.230 1.00 96.06 171 THR A O 1
ATOM 1389 N N . LEU A 1 172 ? -11.138 7.319 6.348 1.00 95.06 172 LEU A N 1
ATOM 1390 C CA . LEU A 1 172 ? -12.236 8.138 6.893 1.00 95.06 172 LEU A CA 1
ATOM 1391 C C . LEU A 1 172 ? -12.876 7.501 8.136 1.00 95.06 172 LEU A C 1
ATOM 1393 O O . LEU A 1 172 ? -13.421 8.199 8.983 1.00 95.06 172 LEU A O 1
ATOM 1397 N N . PHE A 1 173 ? -12.777 6.177 8.248 1.00 95.62 173 PHE A N 1
ATOM 1398 C CA . PHE A 1 173 ? -13.279 5.373 9.362 1.00 95.62 173 PHE A CA 1
ATOM 1399 C C . PHE A 1 173 ? -12.128 4.891 10.249 1.00 95.62 173 PHE A C 1
ATOM 1401 O O . PHE A 1 173 ? -12.188 3.823 10.853 1.00 95.62 173 PHE A O 1
ATOM 1408 N N . ASN A 1 174 ? -11.028 5.647 10.249 1.00 95.75 174 ASN A N 1
ATOM 1409 C CA . ASN A 1 174 ? -9.768 5.351 10.915 1.00 95.75 174 ASN A CA 1
ATOM 1410 C C . ASN A 1 174 ? -9.084 4.044 10.501 1.00 95.75 174 ASN A C 1
ATOM 1412 O O . ASN A 1 174 ? -8.030 3.738 11.036 1.00 95.75 174 ASN A O 1
ATOM 1416 N N . THR A 1 175 ? -9.618 3.246 9.579 1.00 98.25 175 THR A N 1
ATOM 1417 C CA . THR A 1 175 ? -9.061 1.933 9.200 1.00 98.25 175 THR A CA 1
ATOM 1418 C C . THR A 1 175 ? -7.681 2.049 8.583 1.00 98.25 175 THR A C 1
ATOM 1420 O O . THR A 1 175 ? -7.497 2.790 7.618 1.00 98.25 175 THR A O 1
ATOM 1423 N N . ILE A 1 176 ? -6.731 1.280 9.125 1.00 98.56 176 ILE A N 1
ATOM 1424 C CA . ILE A 1 176 ? -5.364 1.220 8.614 1.00 98.56 176 ILE A CA 1
ATOM 1425 C C . ILE A 1 176 ? -5.403 0.538 7.247 1.00 98.56 176 ILE A C 1
ATOM 1427 O O . ILE A 1 176 ? -5.717 -0.647 7.147 1.00 98.56 176 ILE A O 1
ATOM 1431 N N . GLY A 1 177 ? -5.124 1.300 6.193 1.00 97.94 177 GLY A N 1
ATOM 1432 C CA . GLY A 1 177 ?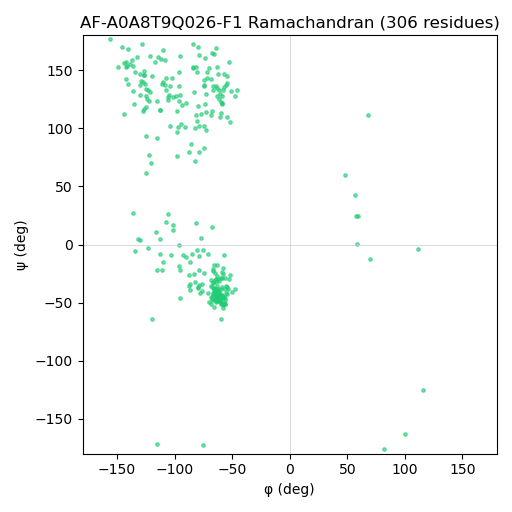 -5.172 0.828 4.817 1.00 97.94 177 GLY A CA 1
ATOM 1433 C C . GLY A 1 177 ? -3.790 0.544 4.238 1.00 97.94 177 GLY A C 1
ATOM 1434 O O . GLY A 1 177 ? -2.835 1.288 4.471 1.00 97.94 177 GLY A O 1
ATOM 1435 N N . PHE A 1 178 ? -3.714 -0.499 3.418 1.00 98.62 178 PHE A N 1
ATOM 1436 C CA . PHE A 1 178 ? -2.563 -0.810 2.581 1.00 98.62 178 PHE A CA 1
ATOM 1437 C C . PHE A 1 178 ? -2.989 -1.046 1.135 1.00 98.62 178 PHE A C 1
ATOM 1439 O O . PHE A 1 178 ? -3.983 -1.724 0.884 1.00 98.62 178 PHE A O 1
ATOM 1446 N N . VAL A 1 179 ? -2.187 -0.569 0.188 1.00 98.25 179 VAL A N 1
ATOM 1447 C CA . VAL A 1 179 ? -2.194 -1.053 -1.192 1.00 98.25 179 VAL A CA 1
ATOM 1448 C C . VAL A 1 179 ? -0.875 -1.760 -1.440 1.00 98.25 179 VAL A C 1
ATOM 1450 O O . VAL A 1 179 ? 0.204 -1.167 -1.380 1.00 98.25 179 VAL A O 1
ATOM 1453 N N . THR A 1 180 ? -0.962 -3.055 -1.699 1.00 98.12 180 THR A N 1
ATOM 1454 C CA . THR A 1 180 ? 0.193 -3.831 -2.156 1.00 98.12 180 THR A CA 1
ATOM 1455 C C . THR A 1 180 ? 0.349 -3.659 -3.652 1.00 98.12 180 THR A C 1
ATOM 1457 O O . THR A 1 180 ? -0.613 -3.823 -4.393 1.00 98.12 180 THR A O 1
ATOM 1460 N N . GLU A 1 181 ? 1.559 -3.353 -4.099 1.00 97.44 181 GLU A N 1
ATOM 1461 C CA . GLU A 1 181 ? 1.849 -3.045 -5.494 1.00 97.44 181 GLU A CA 1
ATOM 1462 C C . GLU A 1 181 ? 2.962 -3.967 -5.986 1.00 97.44 181 GLU A C 1
ATOM 1464 O O . GLU A 1 181 ? 4.153 -3.711 -5.790 1.00 97.44 181 GLU A O 1
ATOM 1469 N N . THR A 1 182 ? 2.585 -5.101 -6.584 1.00 96.75 182 THR A N 1
ATOM 1470 C CA . THR A 1 182 ? 3.574 -6.030 -7.151 1.00 96.75 182 THR A CA 1
ATOM 1471 C C . THR A 1 182 ? 4.154 -5.475 -8.449 1.00 96.75 182 THR A C 1
ATOM 1473 O O . THR A 1 182 ? 3.438 -4.954 -9.297 1.00 96.75 182 THR A O 1
ATOM 1476 N N . HIS A 1 183 ? 5.464 -5.586 -8.638 1.00 95.19 183 HIS A N 1
ATOM 1477 C CA . HIS A 1 183 ? 6.153 -4.873 -9.705 1.00 95.19 183 HIS A CA 1
ATOM 1478 C C . HIS A 1 183 ? 5.866 -5.467 -11.090 1.00 95.19 183 HIS A C 1
ATOM 1480 O O . HIS A 1 183 ? 6.343 -6.552 -11.408 1.00 95.19 183 HIS A O 1
ATOM 1486 N N . MET A 1 184 ? 5.192 -4.717 -11.969 1.00 92.19 184 MET A N 1
ATOM 1487 C CA . MET A 1 184 ? 4.721 -5.191 -13.286 1.00 92.19 184 MET A CA 1
ATOM 1488 C C . MET A 1 184 ? 5.738 -5.862 -14.216 1.00 92.19 184 MET A C 1
ATOM 1490 O O . MET A 1 184 ? 5.333 -6.632 -15.080 1.00 92.19 184 MET A O 1
ATOM 1494 N N . LEU A 1 185 ? 7.035 -5.561 -14.101 1.00 93.19 185 LEU A N 1
ATOM 1495 C CA . LEU A 1 185 ? 8.067 -6.095 -14.996 1.00 93.19 185 LEU A CA 1
ATOM 1496 C C . LEU A 1 185 ? 8.708 -7.382 -14.463 1.00 93.19 185 LEU A C 1
ATOM 1498 O O . LEU A 1 185 ? 9.476 -8.031 -15.183 1.00 93.19 185 LEU A O 1
ATOM 1502 N N . LYS A 1 186 ? 8.406 -7.762 -13.215 1.00 93.75 186 LYS A N 1
ATOM 1503 C CA . LYS A 1 186 ? 8.851 -9.028 -12.629 1.00 93.75 186 LYS A CA 1
ATOM 1504 C C . LYS A 1 186 ? 7.956 -10.167 -13.103 1.00 93.75 186 LYS A C 1
ATOM 1506 O O . LYS A 1 186 ? 6.758 -9.991 -13.331 1.00 93.75 186 LYS A O 1
ATOM 1511 N N . ALA A 1 187 ? 8.550 -11.352 -13.226 1.00 92.50 187 ALA A N 1
ATOM 1512 C CA . ALA A 1 187 ? 7.822 -12.553 -13.611 1.00 92.50 187 ALA A CA 1
ATOM 1513 C C . ALA A 1 187 ? 6.619 -12.790 -12.682 1.00 92.50 187 ALA A C 1
ATOM 1515 O O . ALA A 1 187 ? 6.681 -12.515 -11.481 1.00 92.50 187 ALA A O 1
ATOM 1516 N N . TYR A 1 188 ? 5.529 -13.319 -13.238 1.00 92.75 188 TYR A N 1
ATOM 1517 C CA . TYR A 1 188 ? 4.260 -13.484 -12.528 1.00 92.75 188 TYR A CA 1
ATOM 1518 C C . TYR A 1 188 ? 4.390 -14.302 -11.231 1.00 92.75 188 TYR A C 1
ATOM 1520 O O . TYR A 1 188 ? 3.919 -13.873 -10.180 1.00 92.75 188 TYR A O 1
ATOM 1528 N N . THR A 1 189 ? 5.092 -15.438 -11.264 1.00 93.81 189 THR A N 1
ATOM 1529 C CA . THR A 1 189 ? 5.229 -16.326 -10.097 1.00 93.81 189 THR A CA 1
ATOM 1530 C C . THR A 1 189 ? 5.877 -15.643 -8.879 1.00 93.81 189 THR A C 1
ATOM 1532 O O . THR A 1 189 ? 5.285 -15.704 -7.799 1.00 93.81 189 THR A O 1
ATOM 1535 N N . PRO A 1 190 ? 7.035 -14.954 -8.994 1.00 94.75 190 PRO A N 1
ATOM 1536 C CA . PRO A 1 190 ? 7.566 -14.133 -7.905 1.00 94.75 190 PRO A CA 1
ATOM 1537 C C . PRO A 1 190 ? 6.582 -13.098 -7.348 1.00 94.75 190 PRO A C 1
ATOM 1539 O O . PRO A 1 190 ? 6.532 -12.918 -6.134 1.00 94.75 190 PRO A O 1
ATOM 1542 N N . ARG A 1 191 ? 5.773 -12.452 -8.202 1.00 95.50 191 ARG A N 1
ATOM 1543 C CA . ARG A 1 191 ? 4.769 -11.464 -7.765 1.00 95.50 191 ARG A CA 1
ATOM 1544 C C . ARG A 1 191 ? 3.691 -12.104 -6.900 1.00 95.50 191 ARG A C 1
ATOM 1546 O O . ARG A 1 191 ? 3.396 -11.601 -5.821 1.00 95.50 191 ARG A O 1
ATOM 1553 N N . VAL A 1 192 ? 3.163 -13.250 -7.331 1.00 95.56 192 VAL A N 1
ATOM 1554 C CA . VAL A 1 192 ? 2.166 -14.016 -6.564 1.00 95.56 192 VAL A CA 1
ATOM 1555 C C . VAL A 1 192 ? 2.730 -14.467 -5.214 1.00 95.56 192 VAL A C 1
ATOM 1557 O O . VAL A 1 192 ? 2.035 -14.376 -4.204 1.00 95.56 192 VAL A O 1
ATOM 1560 N N . ARG A 1 193 ? 3.993 -14.916 -5.172 1.00 96.94 193 ARG A N 1
ATOM 1561 C CA . ARG A 1 193 ? 4.657 -15.314 -3.919 1.00 96.94 193 ARG A CA 1
ATOM 1562 C C . ARG A 1 193 ? 4.848 -14.131 -2.972 1.00 96.94 193 ARG A C 1
ATOM 1564 O O . ARG A 1 193 ? 4.438 -14.233 -1.825 1.00 96.94 193 ARG A O 1
ATOM 1571 N N . ALA A 1 194 ? 5.359 -12.999 -3.458 1.00 97.50 194 ALA A N 1
ATOM 1572 C CA . ALA A 1 194 ? 5.506 -11.791 -2.645 1.00 97.50 194 ALA A CA 1
ATOM 1573 C C . ALA A 1 194 ? 4.156 -11.303 -2.091 1.00 97.50 194 ALA A C 1
ATOM 1575 O O . ALA A 1 194 ? 4.075 -10.901 -0.934 1.00 97.50 194 ALA A O 1
ATOM 1576 N N . GLN A 1 195 ? 3.086 -11.393 -2.891 1.00 97.75 195 GLN A N 1
ATOM 1577 C CA . GLN A 1 195 ? 1.724 -11.088 -2.448 1.00 97.75 195 GLN A CA 1
ATOM 1578 C C . GLN A 1 195 ? 1.255 -12.015 -1.327 1.00 97.75 195 GLN A C 1
ATOM 1580 O O . GLN A 1 195 ? 0.739 -11.548 -0.313 1.00 97.75 195 GLN A O 1
ATOM 1585 N N . TYR A 1 196 ? 1.431 -13.325 -1.503 1.00 98.06 196 TYR A N 1
ATOM 1586 C CA . TYR A 1 196 ? 1.088 -14.314 -0.485 1.00 98.06 196 TYR A CA 1
ATOM 1587 C C . TYR A 1 196 ? 1.869 -14.066 0.811 1.00 98.06 196 TYR A C 1
ATOM 1589 O O . TYR A 1 196 ? 1.274 -14.022 1.887 1.00 98.06 196 TYR A O 1
ATOM 1597 N N . ASP A 1 197 ? 3.181 -13.851 0.699 1.00 98.25 197 ASP A N 1
ATOM 1598 C CA . ASP A 1 197 ? 4.061 -13.619 1.837 1.00 98.25 197 ASP A CA 1
ATOM 1599 C C . ASP A 1 197 ? 3.687 -12.338 2.585 1.00 98.25 197 ASP A C 1
ATOM 1601 O O . ASP A 1 197 ? 3.674 -12.345 3.812 1.00 98.25 197 ASP A O 1
ATOM 1605 N N . PHE A 1 198 ? 3.332 -11.256 1.889 1.00 98.69 198 PHE A N 1
ATOM 1606 C CA . PHE A 1 198 ? 2.866 -10.041 2.553 1.00 98.69 198 PHE A CA 1
ATOM 1607 C C . PHE A 1 198 ? 1.563 -10.279 3.321 1.00 98.69 198 PHE A C 1
ATOM 1609 O O . PHE A 1 198 ? 1.466 -9.917 4.491 1.00 98.69 198 PHE A O 1
ATOM 1616 N N . LEU A 1 199 ? 0.566 -10.904 2.686 1.00 98.56 199 LEU A N 1
ATOM 1617 C CA . LEU A 1 199 ? -0.746 -11.116 3.304 1.00 98.56 199 LEU A CA 1
ATOM 1618 C C . LEU A 1 199 ? -0.663 -12.054 4.514 1.00 98.56 199 LEU A C 1
ATOM 1620 O O . LEU A 1 199 ? -1.264 -11.773 5.547 1.00 98.56 199 LEU A O 1
ATOM 1624 N N . ASP A 1 200 ? 0.109 -13.139 4.417 1.00 98.50 200 ASP A N 1
ATOM 1625 C CA . ASP A 1 200 ? 0.361 -14.026 5.556 1.00 98.50 200 ASP A CA 1
ATOM 1626 C C . ASP A 1 200 ? 1.108 -13.301 6.684 1.00 98.50 200 ASP A C 1
ATOM 1628 O O . ASP A 1 200 ? 0.761 -13.461 7.853 1.00 98.50 200 ASP A O 1
ATOM 1632 N N . LEU A 1 201 ? 2.119 -12.489 6.354 1.00 98.69 201 LEU A N 1
ATOM 1633 C CA . LEU A 1 201 ? 2.832 -11.704 7.359 1.00 98.69 201 LEU A CA 1
ATOM 1634 C C . LEU A 1 201 ? 1.895 -10.714 8.053 1.00 98.69 201 LEU A C 1
ATOM 1636 O O . LEU A 1 201 ? 1.948 -10.604 9.272 1.00 98.69 201 LEU A O 1
ATOM 1640 N N . LEU A 1 202 ? 1.020 -10.045 7.301 1.00 98.75 202 LEU A N 1
ATOM 1641 C CA . LEU A 1 202 ? 0.051 -9.106 7.850 1.00 98.75 202 LEU A CA 1
ATOM 1642 C C . LEU A 1 202 ? -0.893 -9.785 8.843 1.00 98.75 202 LEU A C 1
ATOM 1644 O O . LEU A 1 202 ? -1.060 -9.278 9.948 1.00 98.75 202 LEU A O 1
ATOM 1648 N N . VAL A 1 203 ? -1.456 -10.946 8.492 1.00 98.62 203 VAL A N 1
ATOM 1649 C CA . VAL A 1 203 ? -2.324 -11.708 9.407 1.00 98.62 203 VAL A CA 1
ATOM 1650 C C . VAL A 1 203 ? -1.576 -12.073 10.689 1.00 98.62 203 VAL A C 1
ATOM 1652 O O . VAL A 1 203 ? -2.093 -11.853 11.780 1.00 98.62 203 VAL A O 1
ATOM 1655 N N . ARG A 1 204 ? -0.334 -12.559 10.579 1.00 98.44 204 ARG A N 1
ATOM 1656 C CA . ARG A 1 204 ? 0.505 -12.897 11.742 1.00 98.44 204 ARG A CA 1
ATOM 1657 C C . ARG A 1 204 ? 0.817 -11.682 12.609 1.00 98.44 204 ARG A C 1
ATOM 1659 O O . ARG A 1 204 ? 0.727 -11.776 13.827 1.00 98.44 204 ARG A O 1
ATOM 1666 N N . SER A 1 205 ? 1.177 -10.554 12.000 1.00 98.50 205 SER A N 1
ATOM 1667 C CA . SER A 1 205 ? 1.478 -9.317 12.724 1.00 98.50 205 SER A CA 1
ATOM 1668 C C . SER A 1 205 ? 0.249 -8.783 13.453 1.00 98.50 205 SER A C 1
ATOM 1670 O O . SER A 1 205 ? 0.355 -8.429 14.621 1.00 98.50 205 SER A O 1
ATOM 1672 N N . VAL A 1 206 ? -0.924 -8.791 12.813 1.00 98.25 206 VAL A N 1
ATOM 1673 C CA . VAL A 1 206 ? -2.182 -8.380 13.456 1.00 98.25 206 VAL A CA 1
ATOM 1674 C C . VAL A 1 206 ? -2.573 -9.346 14.574 1.00 98.25 206 VAL A C 1
ATOM 1676 O O . VAL A 1 206 ? -2.967 -8.896 15.640 1.00 98.25 206 VAL A O 1
ATOM 1679 N N . HIS A 1 207 ? -2.416 -10.657 14.379 1.00 98.31 207 HIS A N 1
ATOM 1680 C CA . HIS A 1 207 ? -2.675 -11.654 15.420 1.00 98.31 207 HIS A CA 1
ATOM 1681 C C . HIS A 1 207 ? -1.784 -11.459 16.654 1.00 98.31 207 HIS A C 1
ATOM 1683 O O . HIS A 1 207 ? -2.281 -11.503 17.778 1.00 98.31 207 HIS A O 1
ATOM 1689 N N . GLN A 1 208 ? -0.485 -11.225 16.442 1.00 98.12 208 GLN A N 1
ATOM 1690 C CA . GLN A 1 208 ? 0.490 -10.989 17.512 1.00 98.12 208 GLN A CA 1
ATOM 1691 C C . GLN A 1 208 ? 0.205 -9.698 18.287 1.00 98.12 208 GLN A C 1
ATOM 1693 O O . GLN A 1 208 ? 0.332 -9.681 19.507 1.00 98.12 208 GLN A O 1
ATOM 1698 N N . ASP A 1 209 ? -0.218 -8.642 17.589 1.00 98.06 209 ASP A N 1
ATOM 1699 C CA . ASP A 1 209 ? -0.476 -7.319 18.165 1.00 98.06 209 ASP A CA 1
ATOM 1700 C C . ASP A 1 209 ? -1.970 -7.034 18.407 1.00 98.06 209 ASP A C 1
ATOM 1702 O O . ASP A 1 209 ? -2.351 -5.877 18.591 1.00 98.06 209 ASP A O 1
ATOM 1706 N N . ALA A 1 210 ? -2.826 -8.062 18.421 1.00 98.19 210 ALA A N 1
ATOM 1707 C CA . ALA A 1 210 ? -4.282 -7.896 18.421 1.00 98.19 210 ALA A CA 1
ATOM 1708 C C . ALA A 1 210 ? -4.784 -7.002 19.567 1.00 98.19 210 ALA A C 1
ATOM 1710 O O . ALA A 1 210 ? -5.603 -6.113 19.340 1.00 98.19 210 ALA A O 1
ATOM 1711 N N . ALA A 1 211 ? -4.242 -7.178 20.777 1.00 98.31 211 ALA A N 1
ATOM 1712 C CA . ALA A 1 211 ? -4.595 -6.360 21.936 1.00 98.31 211 ALA A CA 1
ATOM 1713 C C . ALA A 1 211 ? -4.205 -4.883 21.751 1.00 98.31 211 ALA A C 1
ATOM 1715 O O . ALA A 1 211 ? -5.030 -3.999 21.963 1.00 98.31 211 ALA A O 1
ATOM 1716 N N . ALA A 1 212 ? -2.980 -4.614 21.289 1.00 98.50 212 ALA A N 1
ATOM 1717 C CA . ALA A 1 212 ? -2.492 -3.252 21.073 1.00 98.50 212 ALA A CA 1
ATOM 1718 C C . ALA A 1 212 ? -3.265 -2.534 19.954 1.00 98.50 212 ALA A C 1
ATOM 1720 O O . ALA A 1 212 ? -3.557 -1.343 20.060 1.00 98.50 212 ALA A O 1
ATOM 1721 N N . LEU A 1 213 ? -3.626 -3.253 18.885 1.00 98.56 213 LEU A N 1
ATOM 1722 C CA . LEU A 1 213 ? -4.466 -2.710 17.820 1.00 98.56 213 LEU A CA 1
ATOM 1723 C C . LEU A 1 213 ? -5.880 -2.402 18.329 1.00 98.56 213 LEU A C 1
ATOM 1725 O O . LEU A 1 213 ? -6.385 -1.310 18.074 1.00 98.56 213 LEU A O 1
ATOM 1729 N N . ALA A 1 214 ? -6.499 -3.326 19.069 1.00 98.25 214 ALA A N 1
ATOM 1730 C CA . ALA A 1 214 ? -7.832 -3.138 19.641 1.00 98.25 214 ALA A CA 1
ATOM 1731 C C . ALA A 1 214 ? -7.879 -1.954 20.624 1.00 98.25 214 ALA A C 1
ATOM 1733 O O . ALA A 1 214 ? -8.812 -1.150 20.589 1.00 98.25 214 ALA A O 1
ATOM 1734 N N . GLU A 1 215 ? -6.847 -1.787 21.451 1.00 98.56 215 GLU A N 1
ATOM 1735 C CA . GLU A 1 215 ? -6.713 -0.644 22.358 1.00 98.56 215 GLU A CA 1
ATOM 1736 C C . GLU A 1 215 ? -6.566 0.678 21.591 1.00 98.56 215 GLU A C 1
ATOM 1738 O O . GLU A 1 215 ? -7.291 1.644 21.857 1.00 98.56 215 GLU A O 1
ATOM 1743 N N . ALA A 1 216 ? -5.680 0.724 20.589 1.00 98.50 216 ALA A N 1
ATOM 1744 C CA . ALA A 1 216 ? -5.495 1.906 19.748 1.00 98.50 216 ALA A CA 1
ATOM 1745 C C . ALA A 1 216 ? -6.795 2.301 19.029 1.00 98.50 216 ALA A C 1
ATOM 1747 O O . ALA A 1 216 ? -7.104 3.487 18.878 1.00 98.50 216 ALA A O 1
ATOM 1748 N N . ARG A 1 217 ? -7.578 1.300 18.620 1.00 97.81 217 ARG A N 1
ATOM 1749 C CA . ARG A 1 217 ? -8.895 1.454 18.006 1.00 97.81 217 ARG A CA 1
ATOM 1750 C C . ARG A 1 217 ? -9.935 2.036 18.944 1.00 97.81 217 ARG A C 1
ATOM 1752 O O . ARG A 1 217 ? -10.535 3.053 18.598 1.00 97.81 217 ARG A O 1
ATOM 1759 N N . ALA A 1 218 ? -10.113 1.433 20.113 1.00 98.00 218 ALA A N 1
ATOM 1760 C CA . ALA A 1 218 ? -11.049 1.914 21.123 1.00 98.00 218 ALA A CA 1
ATOM 1761 C C . ALA A 1 218 ? -10.705 3.350 21.551 1.00 98.00 218 ALA A C 1
ATOM 1763 O O . ALA A 1 218 ? -11.574 4.221 21.595 1.00 98.00 218 ALA A O 1
ATOM 1764 N N . THR A 1 219 ? -9.416 3.628 21.755 1.00 98.38 219 THR A N 1
ATOM 1765 C CA . THR A 1 219 ? -8.930 4.963 22.124 1.00 98.38 219 THR A CA 1
ATOM 1766 C C . THR A 1 219 ? -9.220 5.993 21.034 1.00 98.38 219 THR A C 1
ATOM 1768 O O . THR A 1 219 ? -9.708 7.084 21.328 1.00 98.38 219 THR A O 1
ATOM 1771 N N . ALA A 1 220 ? -8.964 5.657 19.765 1.00 97.50 220 ALA A N 1
ATOM 1772 C CA . ALA A 1 220 ? -9.277 6.542 18.646 1.00 97.50 220 ALA A CA 1
ATOM 1773 C C . ALA A 1 220 ? -10.782 6.826 18.531 1.00 97.50 220 ALA A C 1
ATOM 1775 O O . ALA A 1 220 ? -11.170 7.958 18.258 1.00 97.50 220 ALA A O 1
ATOM 1776 N N . GLN A 1 221 ? -11.636 5.824 18.752 1.00 96.06 221 GLN A N 1
ATOM 1777 C CA . GLN A 1 221 ? -13.090 6.004 18.739 1.00 96.06 221 GLN A CA 1
ATOM 1778 C C . GLN A 1 221 ? -13.571 6.917 19.870 1.00 96.06 221 GLN A C 1
ATOM 1780 O O . GLN A 1 221 ? -14.415 7.781 19.632 1.00 96.06 221 GLN A O 1
ATOM 1785 N N . GLU A 1 222 ? -13.020 6.771 21.075 1.00 96.75 222 GLU A N 1
ATOM 1786 C CA . GLU A 1 222 ? -13.403 7.609 22.211 1.00 96.75 222 GLU A CA 1
ATOM 1787 C C . GLU A 1 222 ? -12.958 9.064 22.017 1.00 96.75 222 GLU A C 1
ATOM 1789 O O . GLU A 1 222 ? -13.759 9.985 22.159 1.00 96.75 222 GLU A O 1
ATOM 1794 N N . GLN A 1 223 ? -11.718 9.294 21.579 1.00 95.94 223 GLN A N 1
ATOM 1795 C CA . GLN A 1 223 ? -11.214 10.650 21.330 1.00 95.94 223 GLN A CA 1
ATOM 1796 C C . GLN A 1 223 ? -11.925 11.336 20.149 1.00 95.94 223 GLN A C 1
ATOM 1798 O O . GLN A 1 223 ? -12.184 12.541 20.187 1.00 95.94 223 GLN A O 1
ATOM 1803 N N . LEU A 1 224 ? -12.352 10.577 19.134 1.00 93.75 224 LEU A N 1
ATOM 1804 C CA . LEU A 1 224 ? -13.182 11.105 18.046 1.00 93.75 224 LEU A CA 1
ATOM 1805 C C . LEU A 1 224 ? -14.523 11.679 18.528 1.00 93.75 224 LEU A C 1
ATOM 1807 O O . LEU A 1 224 ? -15.059 12.586 17.885 1.00 93.75 224 LEU A O 1
ATOM 1811 N N . ARG A 1 225 ? -15.087 11.187 19.642 1.00 92.06 225 ARG A N 1
ATOM 1812 C CA . ARG A 1 225 ? -16.374 11.682 20.165 1.00 92.06 225 ARG A CA 1
ATOM 1813 C C . ARG A 1 225 ? -16.311 13.136 20.600 1.00 92.06 225 ARG A C 1
ATOM 1815 O O . ARG A 1 225 ? -17.334 13.821 20.524 1.00 92.06 225 ARG A O 1
ATOM 1822 N N . THR A 1 226 ? -15.147 13.604 21.035 1.00 92.62 226 THR A N 1
ATOM 1823 C CA . THR A 1 226 ? -14.922 14.979 21.498 1.00 92.62 226 THR A CA 1
ATOM 1824 C C . THR A 1 226 ? -14.200 15.840 20.461 1.00 92.62 226 THR A C 1
ATOM 1826 O O . THR A 1 226 ? -14.161 17.060 20.612 1.00 92.62 226 THR A O 1
ATOM 1829 N N . GLN A 1 227 ? -13.705 15.250 19.366 1.00 93.50 227 GLN A N 1
ATOM 1830 C CA . GLN A 1 227 ? -13.064 15.979 18.275 1.00 93.50 227 GLN A CA 1
ATOM 1831 C C . GLN A 1 227 ? -14.022 16.992 17.625 1.00 93.50 227 GLN A C 1
ATOM 1833 O O . GLN A 1 227 ? -15.150 16.680 17.231 1.00 93.50 227 GLN A O 1
ATOM 1838 N N . THR A 1 228 ? -13.552 18.234 17.502 1.00 94.44 228 THR A N 1
ATOM 1839 C CA . THR A 1 228 ? -14.328 19.362 16.963 1.00 94.44 228 THR A CA 1
ATOM 1840 C C . THR A 1 228 ? -13.840 19.843 15.605 1.00 94.44 228 THR A C 1
ATOM 1842 O O . THR A 1 228 ? -14.579 20.560 14.941 1.00 94.44 228 THR A O 1
ATOM 1845 N N . GLN A 1 229 ? -12.640 19.456 15.174 1.00 95.12 229 GLN A N 1
ATOM 1846 C CA . GLN A 1 229 ? -12.042 19.859 13.902 1.00 95.12 229 GLN A CA 1
ATOM 1847 C C . GLN A 1 229 ? -11.657 18.632 13.089 1.00 95.12 229 GLN A C 1
ATOM 1849 O O . GLN A 1 229 ? -11.036 17.716 13.620 1.00 95.12 229 GLN A O 1
ATOM 1854 N N . PHE A 1 230 ? -11.997 18.621 11.805 1.00 94.06 230 PHE A N 1
ATOM 1855 C CA . PHE A 1 230 ? -11.732 17.505 10.902 1.00 94.06 230 PHE A CA 1
ATOM 1856 C C . PHE A 1 230 ? -10.994 17.996 9.656 1.00 94.06 230 PHE A C 1
ATOM 1858 O O . PHE A 1 230 ? -11.558 18.791 8.901 1.00 94.06 230 PHE A O 1
ATOM 1865 N N . PRO A 1 231 ? -9.753 17.542 9.415 1.00 94.44 231 PRO A N 1
ATOM 1866 C CA . PRO A 1 231 ? -9.071 17.807 8.156 1.00 94.44 231 PRO A CA 1
ATOM 1867 C C . PRO A 1 231 ? -9.780 17.079 7.005 1.00 94.44 231 PRO A C 1
ATOM 1869 O O . PRO A 1 231 ? -10.174 15.920 7.136 1.00 94.44 231 PRO A O 1
ATOM 1872 N N . LEU A 1 232 ? -9.950 17.766 5.876 1.00 93.06 232 LEU A N 1
ATOM 1873 C CA . LEU A 1 232 ? -10.585 17.239 4.660 1.00 93.06 232 LEU A CA 1
ATOM 1874 C C . LEU A 1 232 ? -9.624 17.147 3.472 1.00 93.06 232 LEU A C 1
ATOM 1876 O O . LEU A 1 232 ? -9.877 16.393 2.532 1.00 93.06 232 LEU A O 1
ATOM 1880 N N . ALA A 1 233 ? -8.541 17.923 3.494 1.00 94.75 233 ALA A N 1
ATOM 1881 C CA . ALA A 1 233 ? -7.530 17.933 2.448 1.00 94.75 233 ALA A CA 1
ATOM 1882 C C . ALA A 1 233 ? -6.137 18.094 3.052 1.00 94.75 233 ALA A C 1
ATOM 1884 O O . ALA A 1 233 ? -5.977 18.683 4.122 1.00 94.75 233 ALA A O 1
ATOM 1885 N N . TRP A 1 234 ? -5.140 17.578 2.338 1.00 96.38 234 TRP A N 1
ATOM 1886 C CA . TRP A 1 234 ? -3.744 17.599 2.744 1.00 96.38 234 TRP A CA 1
ATOM 1887 C C . TRP A 1 234 ? -2.849 17.917 1.550 1.00 96.38 234 TRP A C 1
ATOM 1889 O O . TRP A 1 234 ? -3.205 17.627 0.407 1.00 96.38 234 TRP A O 1
ATOM 1899 N N . ALA A 1 235 ? -1.669 18.456 1.830 1.00 95.94 235 ALA A N 1
ATOM 1900 C CA . ALA A 1 235 ? -0.576 18.583 0.877 1.00 95.94 235 ALA A CA 1
ATOM 1901 C C . ALA A 1 235 ? 0.692 17.955 1.457 1.00 95.94 235 ALA A C 1
ATOM 1903 O O . ALA A 1 235 ? 0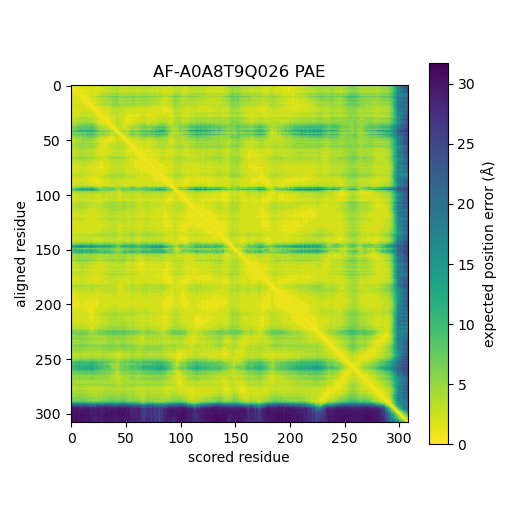.878 17.933 2.676 1.00 95.94 235 ALA A O 1
ATOM 1904 N N . ILE A 1 236 ? 1.543 17.428 0.578 1.00 95.50 236 ILE A N 1
ATOM 1905 C CA . ILE A 1 236 ? 2.853 16.909 0.963 1.00 95.50 236 ILE A CA 1
ATOM 1906 C C . ILE A 1 236 ? 3.715 18.044 1.518 1.00 95.50 236 ILE A C 1
ATOM 1908 O O . ILE A 1 236 ? 3.762 19.140 0.960 1.00 95.50 236 ILE A O 1
ATOM 1912 N N . ASP A 1 237 ? 4.388 17.782 2.629 1.00 95.94 237 ASP A N 1
ATOM 1913 C CA . ASP A 1 237 ? 5.397 18.667 3.182 1.00 95.94 237 ASP A CA 1
ATOM 1914 C C . ASP A 1 237 ? 6.774 18.299 2.632 1.00 95.94 237 ASP A C 1
ATOM 1916 O O . ASP A 1 237 ? 7.422 17.364 3.099 1.00 95.94 237 ASP A O 1
ATOM 1920 N N . THR A 1 238 ? 7.241 19.067 1.652 1.00 93.12 238 THR A N 1
ATOM 1921 C CA . THR A 1 238 ? 8.555 18.875 1.027 1.00 93.12 238 THR A CA 1
ATOM 1922 C C . THR A 1 238 ? 9.724 19.343 1.900 1.00 93.12 238 THR A C 1
ATOM 1924 O O . THR A 1 238 ? 10.878 19.142 1.524 1.00 93.12 238 THR A O 1
ATOM 1927 N N . THR A 1 239 ? 9.467 19.950 3.065 1.00 95.50 239 THR A N 1
ATOM 1928 C CA . THR A 1 239 ? 10.516 20.348 4.022 1.00 95.50 239 THR A CA 1
ATOM 1929 C C . THR A 1 239 ? 10.899 19.217 4.981 1.00 95.50 239 THR A C 1
ATOM 1931 O O . THR A 1 239 ? 11.950 19.278 5.615 1.00 95.50 239 THR A O 1
ATOM 1934 N N . SER A 1 240 ? 10.079 18.162 5.061 1.00 95.44 240 SER A N 1
ATOM 1935 C CA . SER A 1 240 ? 10.288 16.995 5.919 1.00 95.44 240 SER A CA 1
ATOM 1936 C C . SER A 1 240 ? 10.494 15.744 5.069 1.00 95.44 240 SER A C 1
ATOM 1938 O O . SER A 1 240 ? 9.647 15.379 4.256 1.00 95.44 240 SER A O 1
ATOM 1940 N N . PHE A 1 241 ? 11.619 15.062 5.270 1.00 96.06 241 PHE A N 1
ATOM 1941 C CA . PHE A 1 241 ? 11.915 13.799 4.604 1.00 96.06 241 PHE A CA 1
ATOM 1942 C C . PHE A 1 241 ? 12.666 12.852 5.529 1.00 96.06 241 PHE A C 1
ATOM 1944 O O . PHE A 1 241 ? 13.374 13.273 6.444 1.00 96.06 241 PHE A O 1
ATOM 1951 N N . GLU A 1 242 ? 12.559 11.564 5.232 1.00 95.56 242 GLU A N 1
ATOM 1952 C CA . GLU A 1 242 ? 13.453 10.537 5.752 1.00 95.56 242 GLU A CA 1
ATOM 1953 C C . GLU A 1 242 ? 14.379 10.027 4.643 1.00 95.56 242 GLU A C 1
ATOM 1955 O O . GLU A 1 242 ? 14.112 10.198 3.452 1.00 95.56 242 GLU A O 1
ATOM 1960 N N . LYS A 1 243 ? 15.509 9.428 5.023 1.00 96.00 243 LYS A N 1
ATOM 1961 C CA . LYS A 1 243 ? 16.413 8.767 4.077 1.00 96.00 243 LYS A CA 1
ATOM 1962 C C . LYS A 1 243 ? 16.087 7.283 4.034 1.00 96.00 243 LYS A C 1
ATOM 1964 O O . LYS A 1 243 ? 16.062 6.628 5.074 1.00 96.00 243 LYS A O 1
ATOM 1969 N N . ILE A 1 244 ? 15.887 6.750 2.833 1.00 95.81 244 ILE A N 1
ATOM 1970 C CA . ILE A 1 244 ? 15.678 5.317 2.617 1.00 95.81 244 ILE A CA 1
ATOM 1971 C C . ILE A 1 244 ? 16.761 4.740 1.706 1.00 95.81 244 ILE A C 1
ATOM 1973 O O . ILE A 1 244 ? 17.212 5.377 0.752 1.00 95.81 244 ILE A O 1
ATOM 1977 N N . SER A 1 245 ? 17.145 3.494 1.981 1.00 96.50 245 SER A N 1
ATOM 1978 C CA . SER A 1 245 ? 18.020 2.716 1.103 1.00 96.50 245 SER A CA 1
ATOM 1979 C C . SER A 1 245 ? 17.202 2.130 -0.045 1.00 96.50 245 SER A C 1
ATOM 1981 O O . SER A 1 245 ? 16.424 1.193 0.158 1.00 96.50 245 SER A O 1
ATOM 1983 N N . PHE A 1 246 ? 17.363 2.687 -1.245 1.00 97.06 246 PHE A N 1
ATOM 1984 C CA . PHE A 1 246 ? 16.620 2.299 -2.439 1.00 97.06 246 PHE A CA 1
ATOM 1985 C C . PHE A 1 246 ? 17.471 1.467 -3.400 1.00 97.06 246 PHE A C 1
ATOM 1987 O O . PHE A 1 246 ? 18.573 1.862 -3.788 1.00 97.06 246 PHE A O 1
ATOM 1994 N N . ARG A 1 247 ? 16.931 0.315 -3.807 1.00 97.38 247 ARG A N 1
ATOM 1995 C CA . ARG A 1 247 ? 17.536 -0.634 -4.750 1.00 97.38 247 ARG A CA 1
ATOM 1996 C C . ARG A 1 247 ? 16.979 -0.432 -6.159 1.00 97.38 247 ARG A C 1
ATOM 1998 O O . ARG A 1 247 ? 15.919 -0.965 -6.501 1.00 97.38 247 ARG A O 1
ATOM 2005 N N . GLY A 1 248 ? 17.702 0.321 -6.979 1.00 96.25 248 GLY A N 1
ATOM 2006 C CA . GLY A 1 248 ? 17.305 0.650 -8.349 1.00 96.25 248 GLY A CA 1
ATOM 2007 C C . GLY A 1 248 ? 18.231 0.069 -9.413 1.00 96.25 248 GLY A C 1
ATOM 2008 O O . GLY A 1 248 ? 19.117 -0.737 -9.119 1.00 96.25 248 GLY A O 1
ATOM 2009 N N . TYR A 1 249 ? 17.995 0.495 -10.648 1.00 96.56 249 TYR A N 1
ATOM 2010 C CA . TYR A 1 249 ? 18.824 0.244 -11.825 1.00 96.56 249 TYR A CA 1
ATOM 2011 C C . TYR A 1 249 ? 19.149 1.584 -12.483 1.00 96.56 249 TYR A C 1
ATOM 2013 O O . TYR A 1 249 ? 18.293 2.472 -12.487 1.00 96.56 249 TYR A O 1
ATOM 2021 N N . GLU A 1 250 ? 20.339 1.737 -13.065 1.00 95.81 250 GLU A N 1
ATOM 2022 C CA . GLU A 1 250 ? 20.696 2.981 -13.760 1.00 95.81 250 GLU A CA 1
ATOM 2023 C C . GLU A 1 250 ? 19.713 3.282 -14.904 1.00 95.81 250 GLU A C 1
ATOM 2025 O O . GLU A 1 250 ? 19.474 2.449 -15.785 1.00 95.81 250 GLU A O 1
ATOM 2030 N N . GLY A 1 251 ? 19.155 4.495 -14.912 1.00 93.81 251 GLY A N 1
ATOM 2031 C CA . GLY A 1 251 ? 18.325 4.985 -16.008 1.00 93.81 251 GLY A CA 1
ATOM 2032 C C . GLY A 1 251 ? 19.188 5.463 -17.173 1.00 93.81 251 GLY A C 1
ATOM 2033 O O . GLY A 1 251 ? 19.968 6.402 -17.037 1.00 93.81 251 GLY A O 1
ATOM 2034 N N . LYS A 1 252 ? 19.029 4.847 -18.343 1.00 93.31 252 LYS A N 1
ATOM 2035 C CA . LYS A 1 252 ? 19.729 5.203 -19.585 1.00 93.31 252 LYS A CA 1
ATOM 2036 C C . LYS A 1 252 ? 18.726 5.549 -20.678 1.00 93.31 252 LYS A C 1
ATOM 2038 O O . LYS A 1 252 ? 17.550 5.206 -20.607 1.00 93.31 252 LYS A O 1
ATOM 2043 N N . THR A 1 253 ? 19.182 6.226 -21.725 1.00 93.69 253 THR A N 1
ATOM 2044 C CA . THR A 1 253 ? 18.341 6.537 -22.888 1.00 93.69 253 THR A CA 1
ATOM 2045 C C . THR A 1 253 ? 18.817 5.743 -24.097 1.00 93.69 253 THR A C 1
ATOM 2047 O O . THR A 1 253 ? 20.019 5.609 -24.309 1.00 93.69 253 THR A O 1
ATOM 2050 N N . LYS A 1 254 ? 17.883 5.197 -24.879 1.00 93.38 254 LYS A N 1
ATOM 2051 C CA . LYS A 1 254 ? 18.167 4.574 -26.178 1.00 93.38 254 LYS A CA 1
ATOM 2052 C C . LYS A 1 254 ? 17.064 4.893 -27.190 1.00 93.38 254 LYS A C 1
ATOM 2054 O O . LYS A 1 254 ? 15.933 5.120 -26.757 1.00 93.38 254 LYS A O 1
ATOM 2059 N N . PRO A 1 255 ? 17.344 4.896 -28.503 1.00 95.62 255 PRO A N 1
ATOM 2060 C CA . PRO A 1 255 ? 16.309 5.064 -29.518 1.00 95.62 255 PRO A CA 1
ATOM 2061 C C . PRO A 1 255 ? 15.183 4.029 -29.373 1.00 95.62 255 PRO A C 1
ATOM 2063 O O . PRO A 1 255 ? 15.422 2.846 -29.109 1.00 95.62 255 PRO A O 1
ATOM 2066 N N . SER A 1 256 ? 13.939 4.477 -29.514 1.00 92.44 256 SER A N 1
ATOM 2067 C CA . SER A 1 256 ? 12.766 3.608 -29.604 1.00 92.44 256 SER A CA 1
ATOM 2068 C C . SER A 1 256 ? 12.806 2.802 -30.901 1.00 92.44 256 SER A C 1
ATOM 2070 O O . SER A 1 256 ? 12.984 3.377 -31.969 1.00 92.44 256 SER A O 1
ATOM 2072 N N . ALA A 1 257 ? 12.556 1.492 -30.829 1.00 91.31 257 ALA A N 1
ATOM 2073 C CA . ALA A 1 257 ? 12.468 0.643 -32.020 1.00 91.31 257 ALA A CA 1
ATOM 2074 C C . ALA A 1 257 ? 11.266 0.987 -32.925 1.00 91.31 257 ALA A C 1
ATOM 2076 O O . ALA A 1 257 ? 11.246 0.585 -34.080 1.00 91.31 257 ALA A O 1
ATOM 2077 N N . VAL A 1 258 ? 10.272 1.718 -32.404 1.00 91.62 258 VAL A N 1
ATOM 2078 C CA . VAL A 1 258 ? 9.060 2.102 -33.148 1.00 91.62 258 VAL A CA 1
ATOM 2079 C C . VAL A 1 258 ? 9.192 3.498 -33.756 1.00 91.62 258 VAL A C 1
ATOM 2081 O O . VAL A 1 258 ? 8.851 3.696 -34.913 1.00 91.62 258 VAL A O 1
ATOM 2084 N N . SER A 1 259 ? 9.669 4.476 -32.980 1.00 94.38 259 SER A N 1
ATOM 2085 C CA . SER A 1 259 ? 9.662 5.893 -33.381 1.00 94.38 259 SER A CA 1
ATOM 2086 C C . SER A 1 259 ? 11.045 6.494 -33.627 1.00 94.38 259 SER A C 1
ATOM 2088 O O . SER A 1 259 ? 11.134 7.656 -34.010 1.00 94.38 259 SER A O 1
ATOM 2090 N N . GLY A 1 260 ? 12.130 5.779 -33.314 1.00 94.62 260 GLY A N 1
ATOM 2091 C CA . GLY A 1 260 ? 13.500 6.312 -33.328 1.00 94.62 260 GLY A CA 1
ATOM 2092 C C . GLY A 1 260 ? 13.804 7.339 -32.227 1.00 94.62 260 GLY A C 1
ATOM 2093 O O . GLY A 1 260 ? 14.967 7.635 -31.969 1.00 94.62 260 GLY A O 1
ATOM 2094 N N . GLN A 1 261 ? 12.788 7.849 -31.523 1.00 95.69 261 GLN A N 1
ATOM 2095 C CA . GLN A 1 261 ? 12.951 8.892 -30.511 1.00 95.69 261 GLN A CA 1
ATOM 2096 C C . GLN A 1 261 ? 13.668 8.382 -29.249 1.00 95.69 261 GLN A C 1
ATOM 2098 O O . GLN A 1 261 ? 13.531 7.200 -28.904 1.00 95.69 261 GLN A O 1
ATOM 2103 N N . PRO A 1 262 ? 14.392 9.250 -28.514 1.00 94.06 262 PRO A N 1
ATOM 2104 C CA . PRO A 1 262 ? 15.043 8.876 -27.264 1.00 94.06 262 PRO A CA 1
ATOM 2105 C C . PRO A 1 262 ? 14.035 8.350 -26.228 1.00 94.06 262 PRO A C 1
ATOM 2107 O O . PRO A 1 262 ? 13.102 9.045 -25.829 1.00 94.06 262 PRO A O 1
ATOM 2110 N N . ARG A 1 263 ? 14.238 7.118 -25.752 1.00 91.88 263 ARG A N 1
ATOM 2111 C CA . ARG A 1 263 ? 13.387 6.445 -24.764 1.00 91.88 263 ARG A CA 1
ATOM 2112 C C . ARG A 1 263 ? 14.189 6.054 -23.529 1.00 91.88 263 ARG A C 1
ATOM 2114 O O . ARG A 1 263 ? 15.247 5.433 -23.641 1.00 91.88 263 ARG A O 1
ATOM 2121 N N . LEU A 1 264 ? 13.657 6.378 -22.351 1.00 92.06 264 LEU A N 1
ATOM 2122 C CA . LEU A 1 264 ? 14.200 5.909 -21.076 1.00 92.06 264 LEU A CA 1
ATOM 2123 C C . LEU A 1 264 ? 14.084 4.382 -20.980 1.00 92.06 264 LEU A C 1
ATOM 2125 O O . LEU A 1 264 ? 13.051 3.793 -21.309 1.00 92.06 264 LEU A O 1
ATOM 2129 N N . TRP A 1 265 ? 15.142 3.745 -20.501 1.00 91.62 265 TRP A N 1
ATOM 2130 C CA . TRP A 1 265 ? 15.145 2.353 -20.086 1.00 91.62 265 TRP A CA 1
ATOM 2131 C C . TRP A 1 265 ? 16.032 2.190 -18.852 1.00 91.62 265 TRP A C 1
ATOM 2133 O O . TRP A 1 265 ? 16.915 3.005 -18.600 1.00 91.62 265 TRP A O 1
ATOM 2143 N N . TYR A 1 266 ? 15.785 1.137 -18.086 1.00 93.81 266 TYR A N 1
ATOM 2144 C CA . TYR A 1 266 ? 16.530 0.834 -16.872 1.00 93.81 266 TYR A CA 1
ATOM 2145 C C . TYR A 1 266 ? 17.474 -0.335 -17.135 1.00 93.81 266 TYR A C 1
ATOM 2147 O O . TYR A 1 266 ? 17.039 -1.399 -17.592 1.00 93.81 266 TYR A O 1
ATOM 2155 N N . ASP A 1 267 ? 18.761 -0.129 -16.876 1.00 95.06 267 ASP A N 1
ATOM 2156 C CA . ASP A 1 267 ? 19.793 -1.120 -17.145 1.00 95.06 267 ASP A CA 1
ATOM 2157 C C . ASP A 1 267 ? 19.882 -2.153 -16.022 1.00 95.06 267 ASP A C 1
ATOM 2159 O O . ASP A 1 267 ? 20.496 -1.931 -14.979 1.00 95.06 267 ASP A O 1
ATOM 2163 N N . ARG A 1 268 ? 19.276 -3.321 -16.255 1.00 94.75 268 ARG A N 1
ATOM 2164 C CA . ARG A 1 268 ? 19.272 -4.433 -15.295 1.00 94.75 268 ARG A CA 1
ATOM 2165 C C . ARG A 1 268 ? 20.667 -4.997 -15.001 1.00 94.75 268 ARG A C 1
ATOM 2167 O O . ARG A 1 268 ? 20.813 -5.679 -13.990 1.00 94.75 268 ARG A O 1
ATOM 2174 N N . ALA A 1 269 ? 21.665 -4.717 -15.845 1.00 97.00 269 ALA A N 1
ATOM 2175 C CA . ALA A 1 269 ? 23.061 -5.088 -15.613 1.00 97.00 269 ALA A CA 1
ATOM 2176 C C . ALA A 1 269 ? 23.825 -4.062 -14.754 1.00 97.00 269 ALA A C 1
ATOM 2178 O O . ALA A 1 269 ? 24.938 -4.344 -14.322 1.00 97.00 269 ALA A O 1
ATOM 2179 N N . ALA A 1 270 ? 23.227 -2.901 -14.465 1.00 97.19 270 ALA A N 1
ATOM 2180 C CA . ALA A 1 270 ? 23.793 -1.859 -13.612 1.00 97.19 270 ALA A CA 1
ATOM 2181 C C . ALA A 1 270 ? 22.876 -1.575 -12.399 1.00 97.19 270 ALA A C 1
ATOM 2183 O O . ALA A 1 270 ? 22.214 -0.533 -12.344 1.00 97.19 270 ALA A O 1
ATOM 2184 N N . PRO A 1 271 ? 22.764 -2.512 -11.433 1.00 97.62 271 PRO A N 1
ATOM 2185 C CA . PRO A 1 271 ? 22.023 -2.278 -10.200 1.00 97.62 271 PRO A CA 1
ATOM 2186 C C . PRO A 1 271 ? 22.771 -1.315 -9.272 1.00 97.62 271 PRO A C 1
ATOM 2188 O O . PRO A 1 271 ? 23.996 -1.345 -9.184 1.00 97.62 271 PRO A O 1
ATOM 2191 N N . TYR A 1 272 ? 22.023 -0.529 -8.499 1.00 97.31 272 TYR A N 1
ATOM 2192 C CA . TYR A 1 272 ? 22.580 0.309 -7.438 1.00 97.31 272 TYR A CA 1
ATOM 2193 C C . TYR A 1 272 ? 21.799 0.173 -6.132 1.00 97.31 272 TYR A C 1
ATOM 2195 O O . TYR A 1 272 ? 20.630 -0.222 -6.112 1.00 97.31 272 TYR A O 1
ATOM 2203 N N . ILE A 1 273 ? 22.441 0.576 -5.035 1.00 97.50 273 ILE A N 1
ATOM 2204 C CA . ILE A 1 273 ? 21.792 0.858 -3.754 1.00 97.50 273 ILE A CA 1
ATOM 2205 C C . ILE A 1 273 ? 22.174 2.284 -3.361 1.00 97.50 273 ILE A C 1
ATOM 2207 O O . ILE A 1 273 ? 23.358 2.579 -3.214 1.00 97.50 273 ILE A O 1
ATOM 2211 N N . ARG A 1 274 ? 21.191 3.180 -3.232 1.00 96.38 274 ARG A N 1
ATOM 2212 C CA . ARG A 1 274 ? 21.419 4.607 -2.944 1.00 96.38 274 ARG A CA 1
ATOM 2213 C C . ARG A 1 274 ? 20.544 5.071 -1.787 1.00 96.38 274 ARG A C 1
ATOM 2215 O O . ARG A 1 274 ? 19.418 4.607 -1.635 1.00 96.38 274 ARG A O 1
ATOM 2222 N N . GLN A 1 275 ? 21.064 6.004 -0.994 1.00 96.88 275 GLN A N 1
ATOM 2223 C CA . GLN A 1 275 ? 20.275 6.723 0.005 1.00 96.88 275 GLN A CA 1
ATOM 2224 C C . GLN A 1 275 ? 19.514 7.851 -0.690 1.00 96.88 275 GLN A C 1
ATOM 2226 O O . GLN A 1 275 ? 20.128 8.814 -1.150 1.00 96.88 275 GLN A O 1
ATOM 2231 N N . ILE A 1 276 ? 18.190 7.737 -0.762 1.00 95.81 276 ILE A N 1
ATOM 2232 C CA . ILE A 1 276 ? 17.324 8.737 -1.400 1.00 95.81 276 ILE A CA 1
ATOM 2233 C C . ILE A 1 276 ? 16.369 9.344 -0.375 1.00 95.81 276 ILE A C 1
ATOM 2235 O O . ILE A 1 276 ? 16.102 8.744 0.667 1.00 95.81 276 ILE A O 1
ATOM 2239 N N . ASN A 1 277 ? 15.879 10.549 -0.657 1.00 96.00 277 ASN A N 1
ATOM 2240 C CA . ASN A 1 277 ? 14.856 11.180 0.174 1.00 96.00 277 ASN A CA 1
ATOM 2241 C C . ASN A 1 277 ? 13.516 10.469 -0.030 1.00 96.00 277 ASN A C 1
ATOM 2243 O O . ASN A 1 277 ? 13.191 10.076 -1.149 1.00 96.00 277 ASN A O 1
ATOM 2247 N N . TYR A 1 278 ? 12.735 10.347 1.035 1.00 96.50 278 TYR A N 1
ATOM 2248 C CA . TYR A 1 278 ? 11.334 9.964 0.987 1.00 96.50 278 TYR A CA 1
ATOM 2249 C C . TYR A 1 278 ? 10.506 10.999 1.746 1.00 96.50 278 TYR A C 1
ATOM 2251 O O . TYR A 1 278 ? 10.662 11.186 2.954 1.00 96.50 278 TYR A O 1
ATOM 2259 N N . TYR A 1 279 ? 9.651 11.700 1.010 1.00 96.38 279 TYR A N 1
ATOM 2260 C CA . TYR A 1 279 ? 8.772 12.740 1.528 1.00 96.38 279 TYR A CA 1
ATOM 2261 C C . TYR A 1 279 ? 7.416 12.115 1.851 1.00 96.38 279 TYR A C 1
ATOM 2263 O O . TYR A 1 279 ? 6.643 11.821 0.947 1.00 96.38 279 TYR A O 1
ATOM 2271 N N . ASN A 1 280 ? 7.121 11.872 3.128 1.00 96.12 280 ASN A N 1
ATOM 2272 C CA . ASN A 1 280 ? 5.904 11.158 3.546 1.00 96.12 280 ASN A CA 1
ATOM 2273 C C . ASN A 1 280 ? 5.195 11.811 4.741 1.00 96.12 280 ASN A C 1
ATOM 2275 O O . ASN A 1 280 ? 4.526 11.152 5.539 1.00 96.12 280 ASN A O 1
ATOM 2279 N N . THR A 1 281 ? 5.378 13.120 4.882 1.00 97.19 281 THR A N 1
ATOM 2280 C CA . THR A 1 281 ? 4.652 13.943 5.847 1.00 97.19 281 THR A CA 1
ATOM 2281 C C . THR A 1 281 ? 3.653 14.801 5.092 1.00 97.19 281 THR A C 1
ATOM 2283 O O . THR A 1 281 ? 4.000 15.423 4.091 1.00 97.19 281 THR A O 1
ATOM 2286 N N . PHE A 1 282 ? 2.414 14.839 5.572 1.00 97.12 282 PHE A N 1
ATOM 2287 C CA . PHE A 1 282 ? 1.330 15.599 4.963 1.00 97.12 282 PHE A CA 1
ATOM 2288 C C . PHE A 1 282 ? 0.727 16.583 5.959 1.00 97.12 282 PHE A C 1
ATOM 2290 O O . PHE A 1 282 ? 0.401 16.225 7.089 1.00 97.12 282 PHE A O 1
ATOM 2297 N N . ARG A 1 283 ? 0.534 17.830 5.528 1.00 96.69 283 ARG A N 1
ATOM 2298 C CA . ARG A 1 283 ? -0.077 18.890 6.339 1.00 96.69 283 ARG A CA 1
ATOM 2299 C C . ARG A 1 283 ? -1.517 19.125 5.893 1.00 96.69 283 ARG A C 1
ATOM 2301 O O . ARG A 1 283 ? -1.749 19.186 4.683 1.00 96.69 283 ARG A O 1
ATOM 2308 N N . PRO A 1 284 ? -2.478 19.282 6.822 1.00 96.12 284 PRO A N 1
ATOM 2309 C CA . PRO A 1 284 ? -3.829 19.688 6.466 1.00 96.12 284 PRO A CA 1
ATOM 2310 C C . PRO A 1 284 ? -3.831 21.028 5.726 1.00 96.12 284 PRO A C 1
ATOM 2312 O O . PRO A 1 284 ? -3.188 21.980 6.163 1.00 96.12 284 PRO A O 1
ATOM 2315 N N . THR A 1 285 ? -4.568 21.105 4.624 1.00 97.06 285 THR A N 1
ATOM 2316 C CA . THR A 1 285 ? -4.784 22.342 3.852 1.00 97.06 285 THR A CA 1
ATOM 2317 C C . THR A 1 285 ? -6.218 22.845 3.949 1.00 97.06 285 THR A C 1
ATOM 2319 O O . THR A 1 285 ? -6.470 24.030 3.753 1.00 97.06 285 THR A O 1
ATOM 2322 N N . VAL A 1 286 ? -7.160 21.958 4.282 1.00 96.81 286 VAL A N 1
ATOM 2323 C CA . VAL A 1 286 ? -8.563 22.291 4.541 1.00 96.81 286 VAL A CA 1
ATOM 2324 C C . VAL A 1 286 ? -9.011 21.539 5.781 1.00 96.81 286 VAL A C 1
ATOM 2326 O O . VAL A 1 286 ? -8.813 20.327 5.864 1.00 96.81 286 VAL A O 1
ATOM 2329 N N . SER A 1 287 ? -9.665 22.246 6.699 1.00 96.00 287 SER A N 1
ATOM 2330 C CA . SER A 1 287 ? -10.287 21.680 7.896 1.00 96.00 287 SER A CA 1
ATOM 2331 C C . SER A 1 287 ? -11.684 22.253 8.082 1.00 96.00 287 SER A C 1
ATOM 2333 O O . SER A 1 287 ? -11.944 23.400 7.718 1.00 96.00 287 SER A O 1
ATOM 2335 N N . VAL A 1 288 ? -12.582 21.456 8.654 1.00 95.62 288 VAL A N 1
ATOM 2336 C CA . VAL A 1 288 ? -13.949 21.868 8.980 1.00 95.62 288 VAL A CA 1
ATOM 2337 C C . VAL A 1 288 ? -14.268 21.605 10.440 1.00 95.62 288 VAL A C 1
ATOM 2339 O O . VAL A 1 288 ? -13.857 20.596 11.016 1.00 95.62 288 VAL A O 1
ATOM 2342 N N . THR A 1 289 ? -15.075 22.487 11.019 1.00 95.81 289 THR A N 1
ATOM 2343 C CA . THR A 1 289 ? -15.629 22.282 12.353 1.00 95.81 289 THR A CA 1
ATOM 2344 C C . THR A 1 289 ? -16.741 21.236 12.298 1.00 95.81 289 THR A C 1
ATOM 2346 O O . THR A 1 289 ? -17.555 21.230 11.370 1.00 95.81 289 THR A O 1
ATOM 2349 N N . ARG A 1 290 ? -16.812 20.374 13.316 1.00 91.81 290 ARG A N 1
ATOM 2350 C CA . ARG A 1 290 ? -17.890 19.402 13.509 1.00 91.81 290 ARG A CA 1
ATOM 2351 C C . ARG A 1 290 ? -19.253 20.088 13.337 1.00 91.81 290 ARG A C 1
ATOM 2353 O O . ARG A 1 290 ? -19.505 21.089 14.015 1.00 91.81 290 ARG A O 1
ATOM 2360 N N . PRO A 1 291 ? -20.151 19.554 12.490 1.00 87.88 291 PRO A N 1
ATOM 2361 C CA . PRO A 1 291 ? -21.504 20.078 12.386 1.00 87.88 291 PRO A CA 1
ATOM 2362 C C . PRO A 1 291 ? -22.187 20.050 13.754 1.00 87.88 291 PRO A C 1
ATOM 2364 O O . PRO A 1 291 ? -22.101 19.056 14.481 1.00 87.88 291 PRO A O 1
ATOM 2367 N N . ARG A 1 292 ? -22.884 21.134 14.110 1.00 82.56 292 ARG A N 1
ATOM 2368 C CA . ARG A 1 292 ? -23.765 21.112 15.282 1.00 82.56 292 ARG A CA 1
ATOM 2369 C C . ARG A 1 292 ? -24.869 20.078 15.037 1.00 82.56 292 ARG A C 1
ATOM 2371 O O . ARG A 1 292 ? -25.299 19.942 13.890 1.00 82.56 292 ARG A O 1
ATOM 2378 N N . PRO A 1 293 ? -25.361 19.381 16.075 1.00 72.94 293 PRO A N 1
ATOM 2379 C CA . PRO A 1 293 ? -26.562 18.571 15.946 1.00 72.94 293 PRO A CA 1
ATOM 2380 C C . PRO A 1 293 ? -27.679 19.463 15.398 1.00 72.94 293 PRO A C 1
ATOM 2382 O O . PRO A 1 293 ? -28.128 20.391 16.070 1.00 72.94 293 PRO A O 1
ATOM 2385 N N . THR A 1 294 ? -28.086 19.253 14.150 1.00 59.66 294 THR A N 1
ATOM 2386 C CA . THR A 1 294 ? -29.232 19.972 13.601 1.00 59.66 294 THR A CA 1
ATOM 2387 C C . THR A 1 294 ? -30.480 19.374 14.232 1.00 59.66 294 THR A C 1
ATOM 2389 O O . THR A 1 294 ? -30.745 18.186 14.067 1.00 59.66 294 THR A O 1
ATOM 2392 N N . SER A 1 295 ? -31.267 20.188 14.933 1.00 50.72 295 SER A N 1
ATOM 2393 C CA . SER A 1 295 ? -32.556 19.814 15.533 1.00 50.72 295 SER A CA 1
ATOM 2394 C C . SER A 1 295 ? -33.659 19.510 14.506 1.00 50.72 295 SER A C 1
ATOM 2396 O O . SER A 1 295 ? -34.836 19.442 14.861 1.00 50.72 295 SER A O 1
ATOM 2398 N N . SER A 1 296 ? -33.321 19.303 13.229 1.00 46.41 296 SER A N 1
ATOM 2399 C CA . SER A 1 296 ? -34.288 19.004 12.180 1.00 46.41 296 SER A CA 1
ATOM 2400 C C . SER A 1 296 ? -34.791 17.565 12.304 1.00 46.41 296 SER A C 1
ATOM 2402 O O . SER A 1 296 ? -34.373 16.646 11.600 1.00 46.41 296 SER A O 1
ATOM 2404 N N . ARG A 1 297 ? -35.787 17.376 13.177 1.00 42.97 297 ARG A N 1
ATOM 2405 C CA . ARG A 1 297 ? -36.811 16.352 12.963 1.00 42.97 297 ARG A CA 1
ATOM 2406 C C . ARG A 1 297 ? -37.358 16.563 11.549 1.00 42.97 297 ARG A C 1
ATOM 2408 O O . ARG A 1 297 ? -38.120 17.496 11.317 1.00 42.97 297 ARG A O 1
ATOM 2415 N N . ARG A 1 298 ? -36.990 15.706 10.593 1.00 45.19 298 ARG A N 1
ATOM 2416 C CA . ARG A 1 298 ? -37.839 15.517 9.412 1.00 45.19 298 ARG A CA 1
ATOM 2417 C C . ARG A 1 298 ? -39.180 14.986 9.930 1.00 45.19 298 ARG A C 1
ATOM 2419 O O . ARG A 1 298 ? -39.160 13.969 10.630 1.00 45.19 298 ARG A O 1
ATOM 2426 N N . PRO A 1 299 ? -40.327 15.613 9.623 1.00 40.31 299 PRO A N 1
ATOM 2427 C CA . PRO A 1 299 ? -41.611 14.983 9.888 1.00 40.31 299 PRO A CA 1
ATOM 2428 C C . PRO A 1 299 ? -41.635 13.667 9.096 1.00 40.31 299 PRO A C 1
ATOM 2430 O O . PRO A 1 299 ? -41.559 13.686 7.872 1.00 40.31 299 PRO A O 1
ATOM 2433 N N . GLY A 1 300 ? -41.633 12.523 9.787 1.00 49.88 300 GLY A N 1
ATOM 2434 C CA . GLY A 1 300 ? -41.810 11.202 9.168 1.00 49.88 300 GLY A CA 1
ATOM 2435 C C . GLY A 1 300 ? -40.609 10.248 9.143 1.00 49.88 300 GLY A C 1
ATOM 2436 O O . GLY A 1 300 ? -40.793 9.102 8.748 1.00 49.88 300 GLY A O 1
ATOM 2437 N N . VAL A 1 301 ? -39.409 10.630 9.602 1.00 44.16 301 VAL A N 1
ATOM 2438 C CA . VAL A 1 301 ? -38.294 9.666 9.738 1.00 44.16 301 VAL A CA 1
ATOM 2439 C C . VAL A 1 301 ? -38.123 9.300 11.209 1.00 44.16 301 VAL A C 1
ATOM 2441 O O . VAL A 1 301 ? -37.574 10.074 11.990 1.00 44.16 301 VAL A O 1
ATOM 2444 N N . LYS A 1 302 ? -38.614 8.117 11.602 1.00 32.81 302 LYS A N 1
ATOM 2445 C CA . LYS A 1 302 ? -38.293 7.522 12.906 1.00 32.81 302 LYS A CA 1
ATOM 2446 C C . LYS A 1 302 ? -36.779 7.303 12.970 1.00 32.81 302 LYS A C 1
ATOM 2448 O O . LYS A 1 302 ? -36.252 6.441 12.269 1.00 32.81 302 LYS A O 1
ATOM 2453 N N . CYS A 1 303 ? -36.088 8.079 13.803 1.00 35.88 303 CYS A N 1
ATOM 2454 C CA . CYS A 1 303 ? -34.739 7.737 14.235 1.00 35.88 303 CYS A CA 1
ATOM 2455 C C . CYS A 1 303 ? -34.797 6.377 14.933 1.00 35.88 303 CYS A C 1
ATOM 2457 O O . CYS A 1 303 ? -35.512 6.214 15.922 1.00 35.88 303 CYS A O 1
ATOM 2459 N N . TRP A 1 304 ? -34.057 5.405 14.409 1.00 34.91 304 TRP A N 1
ATOM 2460 C CA . TRP A 1 304 ? -33.755 4.185 15.139 1.00 34.91 304 TRP A CA 1
ATOM 2461 C C . TRP A 1 304 ? -32.749 4.544 16.230 1.00 34.91 304 TRP A C 1
ATOM 2463 O O . TRP A 1 304 ? -31.558 4.685 15.969 1.00 34.91 304 TRP A O 1
ATOM 2473 N N . ASN A 1 305 ? -33.248 4.735 17.448 1.00 39.50 305 AS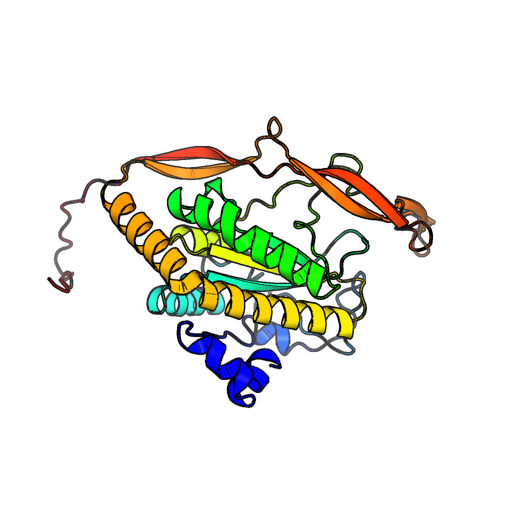N A N 1
ATOM 2474 C CA . ASN A 1 305 ? -32.424 4.587 18.636 1.00 39.50 305 ASN A CA 1
ATOM 2475 C C . ASN A 1 305 ? -32.067 3.099 18.754 1.00 39.50 305 ASN A C 1
ATOM 2477 O O . ASN A 1 305 ? -32.954 2.277 18.969 1.00 39.50 305 ASN A O 1
ATOM 2481 N N . ALA A 1 306 ? -30.788 2.768 18.621 1.00 36.47 306 ALA A N 1
ATOM 2482 C CA . ALA A 1 306 ? -30.211 1.543 19.168 1.00 36.47 306 ALA A CA 1
ATOM 2483 C C . ALA A 1 306 ? -29.196 2.000 20.231 1.00 36.47 306 ALA A C 1
ATOM 2485 O O . ALA A 1 306 ? -28.190 2.606 19.873 1.00 36.47 306 ALA A O 1
ATOM 2486 N N . CYS A 1 307 ? -29.675 2.102 21.479 1.00 33.59 307 CYS A N 1
ATOM 2487 C CA . CYS A 1 307 ? -29.247 1.332 22.669 1.00 33.59 307 CYS A CA 1
ATOM 2488 C C . CYS A 1 307 ? -27.817 1.685 23.125 1.00 33.59 307 CYS A C 1
ATOM 2490 O O . CYS A 1 307 ? -26.880 1.562 22.344 1.00 33.59 307 CYS A O 1
ATOM 2492 N N . ALA A 1 308 ? -27.617 2.336 24.280 1.00 35.09 308 ALA A N 1
ATOM 2493 C CA . ALA A 1 308 ? -27.848 1.849 25.655 1.00 35.09 308 ALA A CA 1
ATOM 2494 C C . ALA A 1 308 ? -27.025 0.594 25.951 1.00 35.09 308 ALA A C 1
ATOM 2496 O O . ALA A 1 308 ? -27.309 -0.437 25.304 1.00 35.09 308 ALA A O 1
#

Organism: NCBI:txid2932248

Sequence (308 aa):
MMLARDYVQKKELRRQLENVTLVIIPIYNVDGSLVRNSTTRANQNGPESYGFRGNARNLDLNRDYIKQDSRNARAFAQLFQRWQPDVYVDTHTSDGADYQYTMTLIATQKDKLHPVLSQYLTQRLLPALYGGMSKRKSPMTPYVDFEGRTPDARGLQGFLETPRYSTGYTTLFNTIGFVTETHMLKAYTPRVRAQYDFLDLLVRSVHQDAAALAEARATAQEQLRTQTQFPLAWAIDTTSFEKISFRGYEGKTKPSAVSGQPRLWYDRAAPYIRQINYYNTFRPTVSVTRPRPTSSRRPGVKCWNACA